Protein AF-A0A0Q3EPE5-F1 (afdb_monomer_lite)

Organism: Brachypodium distachyon (NCBI:txid15368)

Secondary structure (DSSP, 8-state):
--------------PPPHHHHHHHHHHHHHHHHHHHHHHHHHS-HHHHHHHHHHHHHHHHHHHHHHHHHHHHHHHHHHHHHHHH---------------TTSSS-------HHHHTTS-TTPPP-EEEEEEEE--HHHHHT-EEEEEEEEE-TTS-EEEEEEEEEEPPP--HHHHHHHHHHTHHHHHTTS---EEEEEEEEE----PPP-

Structure (mmCIF, N/CA/C/O backbone):
data_AF-A0A0Q3EPE5-F1
#
_entry.id   AF-A0A0Q3EPE5-F1
#
loop_
_atom_site.group_PDB
_atom_site.id
_atom_site.type_symbol
_atom_site.label_atom_id
_atom_site.label_alt_id
_atom_site.label_comp_id
_atom_site.label_asym_id
_atom_site.label_entity_id
_atom_site.label_seq_id
_atom_site.pdbx_PDB_ins_code
_atom_site.Cartn_x
_atom_site.Cartn_y
_atom_site.Cartn_z
_atom_site.occupancy
_atom_site.B_iso_or_equiv
_atom_site.auth_seq_id
_atom_site.auth_comp_id
_atom_site.auth_asym_id
_atom_site.auth_atom_id
_atom_site.pdbx_PDB_model_num
ATOM 1 N N . MET A 1 1 ? 51.230 -2.489 -102.302 1.00 34.84 1 MET A N 1
ATOM 2 C CA . MET A 1 1 ? 51.072 -1.427 -101.289 1.00 34.84 1 MET A CA 1
ATOM 3 C C . MET A 1 1 ? 49.594 -1.398 -100.907 1.00 34.84 1 MET A C 1
ATOM 5 O O . MET A 1 1 ? 48.774 -1.144 -101.773 1.00 34.84 1 MET A O 1
ATOM 9 N N . CYS A 1 2 ? 49.321 -1.867 -99.683 1.00 31.91 2 CYS A N 1
ATOM 10 C CA . CYS A 1 2 ? 48.116 -1.867 -98.825 1.00 31.91 2 CYS A CA 1
ATOM 11 C C . CYS A 1 2 ? 46.783 -1.297 -99.380 1.00 31.91 2 CYS A C 1
ATOM 13 O O . CYS A 1 2 ? 46.750 -0.141 -99.777 1.00 31.91 2 CYS A O 1
ATOM 15 N N . LEU A 1 3 ? 45.718 -2.113 -99.529 1.00 31.50 3 LEU A N 1
ATOM 16 C CA . LEU A 1 3 ? 44.660 -2.542 -98.553 1.00 31.50 3 LEU A CA 1
ATOM 17 C C . LEU A 1 3 ? 43.364 -1.694 -98.707 1.00 31.50 3 LEU A C 1
ATOM 19 O O . LEU A 1 3 ? 43.362 -0.519 -98.365 1.00 31.50 3 LEU A O 1
ATOM 23 N N . THR A 1 4 ? 42.352 -2.172 -99.456 1.00 34.12 4 THR A N 1
ATOM 24 C CA . THR A 1 4 ? 41.074 -2.811 -99.000 1.00 34.12 4 THR A CA 1
ATOM 25 C C . THR A 1 4 ? 40.204 -1.908 -98.107 1.00 34.12 4 THR A C 1
ATOM 27 O O . THR A 1 4 ? 40.579 -1.618 -96.979 1.00 34.12 4 THR A O 1
ATOM 30 N N . SER A 1 5 ? 39.095 -1.343 -98.606 1.00 43.28 5 SER A N 1
ATOM 31 C CA . SER A 1 5 ? 37.732 -1.927 -98.569 1.00 43.28 5 SER A CA 1
ATOM 32 C C . SER A 1 5 ? 37.398 -2.600 -97.238 1.00 43.28 5 SER A C 1
ATOM 34 O O . SER A 1 5 ? 38.011 -3.620 -96.952 1.00 43.28 5 SER A O 1
ATOM 36 N N . PHE A 1 6 ? 36.434 -2.075 -96.468 1.00 32.88 6 PHE A N 1
ATOM 37 C CA . PHE A 1 6 ? 35.581 -2.900 -95.607 1.00 32.88 6 PHE A CA 1
ATOM 38 C C . PHE A 1 6 ? 34.281 -2.194 -95.206 1.00 32.88 6 PHE A C 1
ATOM 40 O O . PHE A 1 6 ? 34.237 -0.998 -94.918 1.00 32.88 6 PHE A O 1
ATOM 47 N N . ASP A 1 7 ? 33.242 -3.018 -95.230 1.00 31.36 7 ASP A N 1
ATOM 48 C CA . ASP A 1 7 ? 31.821 -2.744 -95.168 1.00 31.36 7 ASP A CA 1
ATOM 49 C C . ASP A 1 7 ? 31.296 -2.119 -93.875 1.00 31.36 7 ASP A C 1
ATOM 51 O O . ASP A 1 7 ? 31.784 -2.318 -92.761 1.00 31.36 7 ASP A O 1
ATOM 55 N N . THR A 1 8 ? 30.181 -1.421 -94.060 1.00 39.72 8 THR A N 1
ATOM 56 C CA . THR A 1 8 ? 29.269 -0.943 -93.028 1.00 39.72 8 THR A CA 1
ATOM 57 C C . THR A 1 8 ? 28.586 -2.133 -92.341 1.00 39.72 8 THR A C 1
ATOM 59 O O . THR A 1 8 ? 27.688 -2.759 -92.901 1.00 39.72 8 THR A O 1
ATOM 62 N N . ILE A 1 9 ? 28.990 -2.451 -91.109 1.00 39.28 9 ILE A N 1
ATOM 63 C CA . ILE A 1 9 ? 28.349 -3.500 -90.304 1.00 39.28 9 ILE A CA 1
ATOM 64 C C . ILE A 1 9 ? 27.160 -2.902 -89.544 1.00 39.28 9 ILE A C 1
ATOM 66 O O . ILE A 1 9 ? 27.311 -2.155 -88.580 1.00 39.28 9 ILE A O 1
ATOM 70 N N . SER A 1 10 ? 25.965 -3.274 -90.000 1.00 38.38 10 SER A N 1
ATOM 71 C CA . SER A 1 10 ? 24.686 -3.149 -89.300 1.00 38.38 10 SER A CA 1
ATOM 72 C C . SER A 1 10 ? 24.635 -4.116 -88.111 1.00 38.38 10 SER A C 1
ATOM 74 O O . SER A 1 10 ? 24.720 -5.330 -88.300 1.00 38.38 10 SER A O 1
ATOM 76 N N . TYR A 1 11 ? 24.469 -3.604 -86.886 1.00 35.50 11 TYR A N 1
ATOM 77 C CA . TYR A 1 11 ? 24.133 -4.424 -85.716 1.00 35.50 11 TYR A CA 1
ATOM 78 C C . TYR A 1 11 ? 22.647 -4.296 -85.367 1.00 35.50 11 TYR A C 1
ATOM 80 O O . TYR A 1 11 ? 22.130 -3.255 -84.963 1.00 35.50 11 TYR A O 1
ATOM 88 N N . ARG A 1 12 ? 21.983 -5.436 -85.549 1.00 35.28 12 ARG A N 1
ATOM 89 C CA . ARG A 1 12 ? 20.602 -5.790 -85.226 1.00 35.28 12 ARG A CA 1
ATOM 90 C C . ARG A 1 12 ? 20.350 -5.715 -83.710 1.00 35.28 12 ARG A C 1
ATOM 92 O O . ARG A 1 12 ? 21.041 -6.369 -82.935 1.00 35.28 12 ARG A O 1
ATOM 99 N N . TRP A 1 13 ? 19.328 -4.961 -83.298 1.00 40.22 13 TRP A N 1
ATOM 100 C CA . TRP A 1 13 ? 18.869 -4.867 -81.906 1.00 40.22 13 TRP A CA 1
ATOM 101 C C . TRP A 1 13 ? 18.193 -6.171 -81.446 1.00 40.22 13 TRP A C 1
ATOM 103 O O . TRP A 1 13 ? 17.231 -6.626 -82.062 1.00 40.22 13 TRP A O 1
ATOM 113 N N . GLY A 1 14 ? 18.680 -6.745 -80.343 1.00 48.09 14 GLY A N 1
ATOM 114 C CA . GLY A 1 14 ? 18.009 -7.772 -79.534 1.00 48.09 14 GLY A CA 1
ATOM 115 C C . GLY A 1 14 ? 17.787 -7.255 -78.102 1.00 48.09 14 GLY A C 1
ATOM 116 O O . GLY A 1 14 ? 18.470 -6.313 -77.692 1.00 48.09 14 GLY A O 1
ATOM 117 N N . PRO A 1 15 ? 16.822 -7.800 -77.338 1.00 55.25 15 PRO A N 1
ATOM 118 C CA . PRO A 1 15 ? 16.341 -7.178 -76.107 1.00 55.25 15 PRO A CA 1
ATOM 119 C C . PRO A 1 15 ? 17.414 -7.202 -74.998 1.00 55.25 15 PRO A C 1
ATOM 121 O O . PRO A 1 15 ? 18.029 -8.244 -74.763 1.00 55.25 15 PRO A O 1
ATOM 124 N N . PRO A 1 16 ? 17.653 -6.080 -74.294 1.00 54.12 16 PRO A N 1
ATOM 125 C CA . PRO A 1 16 ? 18.748 -5.985 -73.336 1.00 54.12 16 PRO A CA 1
ATOM 126 C C . PRO A 1 16 ? 18.428 -6.667 -71.995 1.00 54.12 16 PRO A C 1
ATOM 128 O O . PRO A 1 16 ? 17.415 -6.378 -71.355 1.00 54.12 16 PRO A O 1
ATOM 131 N N . GLY A 1 17 ? 19.339 -7.535 -71.544 1.00 51.75 17 GLY A N 1
ATOM 132 C CA . GLY A 1 17 ? 19.328 -8.147 -70.212 1.00 51.75 17 GLY A CA 1
ATOM 133 C C . GLY A 1 17 ? 19.596 -7.154 -69.060 1.00 51.75 17 GLY A C 1
ATOM 134 O O . GLY A 1 17 ? 19.981 -6.004 -69.291 1.00 51.75 17 GLY A O 1
ATOM 135 N N . PRO A 1 18 ? 19.425 -7.581 -67.792 1.00 54.56 18 PRO A N 1
ATOM 136 C CA . PRO A 1 18 ? 19.413 -6.707 -66.609 1.00 54.56 18 PRO A CA 1
ATOM 137 C C . PRO A 1 18 ? 20.727 -5.948 -66.347 1.00 54.56 18 PRO A C 1
ATOM 139 O O . PRO A 1 18 ? 20.701 -4.885 -65.727 1.00 54.56 18 PRO A O 1
ATOM 142 N N . HIS A 1 19 ? 21.859 -6.416 -66.881 1.00 48.75 19 HIS A N 1
ATOM 143 C CA . HIS A 1 19 ? 23.149 -5.720 -66.788 1.00 48.75 19 HIS A CA 1
ATOM 144 C C . HIS A 1 19 ? 23.218 -4.432 -6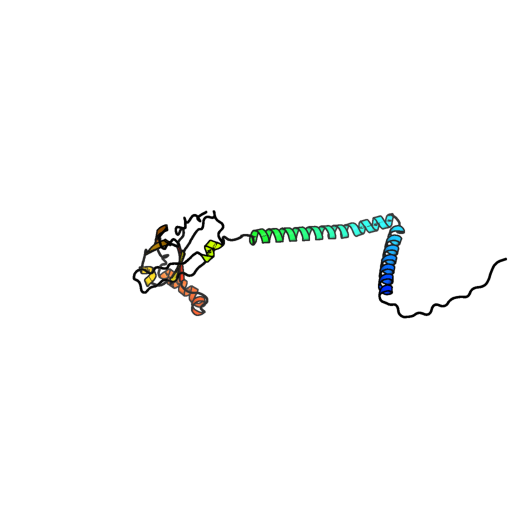7.631 1.00 48.75 19 HIS A C 1
ATOM 146 O O . HIS A 1 19 ? 23.971 -3.520 -67.299 1.00 48.75 19 HIS A O 1
ATOM 152 N N . VAL A 1 20 ? 22.391 -4.306 -68.675 1.00 53.09 20 VAL A N 1
ATOM 153 C CA . VAL A 1 20 ? 22.358 -3.121 -69.554 1.00 53.09 20 VAL A CA 1
ATOM 154 C C . VAL A 1 20 ? 21.507 -1.993 -68.950 1.00 53.09 20 VAL A C 1
ATOM 156 O O . VAL A 1 20 ? 21.721 -0.817 -69.231 1.00 53.09 20 VAL A O 1
ATOM 159 N N . ARG A 1 21 ? 20.560 -2.319 -68.056 1.00 52.50 21 ARG A N 1
ATOM 160 C CA . ARG A 1 21 ? 19.761 -1.301 -67.348 1.00 52.50 21 ARG A CA 1
ATOM 161 C C . ARG A 1 21 ? 20.583 -0.538 -66.308 1.00 52.50 21 ARG A C 1
ATOM 163 O O . ARG A 1 21 ? 20.375 0.660 -66.137 1.00 52.50 21 ARG A O 1
ATOM 170 N N . PHE A 1 22 ? 21.538 -1.205 -65.657 1.00 52.06 22 PHE A N 1
ATOM 171 C CA . PHE A 1 22 ? 22.443 -0.560 -64.704 1.00 52.06 22 PHE A CA 1
ATOM 172 C C . PHE A 1 22 ? 23.429 0.386 -65.396 1.00 52.06 22 PHE A C 1
ATOM 174 O O . PHE A 1 22 ? 23.642 1.492 -64.904 1.00 52.06 22 PHE A O 1
ATOM 181 N N . SER A 1 23 ? 23.970 0.006 -66.561 1.00 59.47 23 SER A N 1
ATOM 182 C CA . SER A 1 23 ? 24.847 0.896 -67.333 1.00 59.47 23 SER A CA 1
ATOM 183 C C . SER A 1 23 ? 24.092 2.111 -67.877 1.00 59.47 23 SER A C 1
ATOM 185 O O . SER A 1 23 ? 24.622 3.217 -67.830 1.00 59.47 23 SER A O 1
ATOM 187 N N . GLY A 1 24 ? 22.830 1.943 -68.292 1.00 63.25 24 GLY A N 1
ATOM 188 C CA . GLY A 1 24 ? 21.963 3.047 -68.711 1.00 63.25 24 GLY A CA 1
ATOM 189 C C . GLY A 1 24 ? 21.653 4.040 -67.586 1.00 63.25 24 GLY A C 1
ATOM 190 O O . GLY A 1 24 ? 21.734 5.247 -67.800 1.00 63.25 24 GLY A O 1
ATOM 191 N N . LEU A 1 25 ? 21.357 3.558 -66.371 1.00 64.12 25 LEU A N 1
ATOM 192 C CA . LEU A 1 25 ? 21.106 4.425 -65.212 1.00 64.12 25 LEU A CA 1
ATOM 193 C C . LEU A 1 25 ? 22.371 5.187 -64.793 1.00 64.12 25 LEU A C 1
ATOM 195 O O . LEU A 1 25 ? 22.307 6.382 -64.507 1.00 64.12 25 LEU A O 1
ATOM 199 N N . LEU A 1 26 ? 23.525 4.512 -64.793 1.00 64.94 26 LEU A N 1
ATOM 200 C CA . LEU A 1 26 ? 24.805 5.126 -64.445 1.00 64.94 26 LEU A CA 1
ATOM 201 C C . LEU A 1 26 ? 25.234 6.154 -65.498 1.00 64.94 26 LEU A C 1
ATOM 203 O O . LEU A 1 26 ? 25.687 7.238 -65.144 1.00 64.94 26 LEU A O 1
ATOM 207 N N . ALA A 1 27 ? 25.023 5.853 -66.783 1.00 68.69 27 ALA A N 1
ATOM 208 C CA . ALA A 1 27 ? 25.268 6.782 -67.881 1.00 68.69 27 ALA A CA 1
ATOM 209 C C . ALA A 1 27 ? 24.331 7.997 -67.819 1.00 68.69 27 ALA A C 1
ATOM 211 O O . ALA A 1 27 ? 24.785 9.117 -68.036 1.00 68.69 27 ALA A O 1
ATOM 212 N N . TYR A 1 28 ? 23.059 7.805 -67.455 1.00 71.69 28 TYR A N 1
ATOM 213 C CA . TYR A 1 28 ? 22.097 8.897 -67.294 1.00 71.69 28 TYR A CA 1
ATOM 214 C C . TYR A 1 28 ? 22.419 9.783 -66.085 1.00 71.69 28 TYR A C 1
ATOM 216 O O . TYR A 1 28 ? 22.367 11.006 -66.180 1.00 71.69 28 TYR A O 1
ATOM 224 N N . LEU A 1 29 ? 22.803 9.192 -64.949 1.00 71.75 29 LEU A N 1
ATOM 225 C CA . LEU A 1 29 ? 23.266 9.939 -63.776 1.00 71.75 29 LEU A CA 1
ATOM 226 C C . LEU A 1 29 ? 24.565 10.692 -64.073 1.00 71.75 29 LEU A C 1
ATOM 228 O O . LEU A 1 29 ? 24.692 11.854 -63.695 1.00 71.75 29 LEU A O 1
ATOM 232 N N . CYS A 1 30 ? 25.492 10.058 -64.795 1.00 72.19 30 CYS A N 1
ATOM 233 C CA . CYS A 1 30 ? 26.747 10.666 -65.217 1.00 72.19 30 CYS A CA 1
ATOM 234 C C . CYS A 1 30 ? 26.505 11.828 -66.187 1.00 72.19 30 CYS A C 1
ATOM 236 O O . CYS A 1 30 ? 27.043 12.905 -65.966 1.00 72.19 30 CYS A O 1
ATOM 238 N N . SER A 1 31 ? 25.634 11.676 -67.193 1.00 74.12 31 SER A N 1
ATOM 239 C CA . SER A 1 31 ? 25.308 12.760 -68.128 1.00 74.12 31 SER A CA 1
ATOM 240 C C . SER A 1 31 ? 24.576 13.908 -67.433 1.00 74.12 31 SER A C 1
ATOM 242 O O . SER A 1 31 ? 24.845 15.073 -67.726 1.00 74.12 31 SER A O 1
ATOM 244 N N . ARG A 1 32 ? 23.700 13.610 -66.462 1.00 74.81 32 ARG A N 1
ATOM 245 C CA . ARG A 1 32 ? 23.040 14.641 -65.654 1.00 74.81 32 ARG A CA 1
ATOM 246 C C . ARG A 1 32 ? 24.036 15.382 -64.772 1.00 74.81 32 ARG A C 1
ATOM 248 O O . ARG A 1 32 ? 24.000 16.609 -64.743 1.00 74.81 32 ARG A O 1
ATOM 255 N N . ALA A 1 33 ? 24.941 14.664 -64.115 1.00 72.31 33 ALA A N 1
ATOM 256 C CA . ALA A 1 33 ? 26.004 15.250 -63.309 1.00 72.31 33 ALA A CA 1
ATOM 257 C C . ALA A 1 33 ? 26.937 16.115 -64.167 1.00 72.31 33 ALA A C 1
ATOM 259 O O . ALA A 1 33 ? 27.171 17.266 -63.816 1.00 72.31 33 ALA A O 1
ATOM 260 N N . LEU A 1 34 ? 27.374 15.619 -65.329 1.00 74.94 34 LEU A N 1
ATOM 261 C CA . LEU A 1 34 ? 28.195 16.365 -66.286 1.00 74.94 34 LEU A CA 1
ATOM 262 C C . LEU A 1 34 ? 27.479 17.609 -66.810 1.00 74.94 34 LEU A C 1
ATOM 264 O O . LEU A 1 34 ? 28.091 18.665 -66.863 1.00 74.94 34 LEU A O 1
ATOM 268 N N . SER A 1 35 ? 26.186 17.528 -67.135 1.00 71.19 35 SER A N 1
ATOM 269 C CA . SER A 1 35 ? 25.411 18.696 -67.580 1.00 71.19 35 SER A CA 1
ATOM 270 C C . SER A 1 35 ? 25.218 19.739 -66.475 1.00 71.19 35 SER A C 1
ATOM 272 O O . SER A 1 35 ? 25.294 20.935 -66.743 1.00 71.19 35 SER A O 1
ATOM 274 N N . ALA A 1 36 ? 25.025 19.306 -65.226 1.00 68.06 36 ALA A N 1
ATOM 275 C CA . ALA A 1 36 ? 24.903 20.200 -64.081 1.00 68.06 36 ALA A CA 1
ATOM 276 C C . ALA A 1 36 ? 26.246 20.872 -63.768 1.00 68.06 36 ALA A C 1
ATOM 278 O O . ALA A 1 36 ? 26.284 22.065 -63.481 1.00 68.06 36 ALA A O 1
ATOM 279 N N . PHE A 1 37 ? 27.345 20.123 -63.884 1.00 68.38 37 PHE A N 1
ATOM 280 C CA . PHE A 1 37 ? 28.702 20.617 -63.677 1.00 68.38 37 PHE A CA 1
ATOM 281 C C . PHE A 1 37 ? 29.140 21.564 -64.798 1.00 68.38 37 PHE A C 1
ATOM 283 O O . PHE A 1 37 ? 29.675 22.630 -64.521 1.00 68.38 37 PHE A O 1
ATOM 290 N N . LEU A 1 38 ? 28.852 21.226 -66.058 1.00 69.38 38 LEU A N 1
ATOM 291 C CA . LEU A 1 38 ? 29.135 22.069 -67.220 1.00 69.38 38 LEU A CA 1
ATOM 292 C C . LEU A 1 38 ? 28.265 23.334 -67.214 1.00 69.38 38 LEU A C 1
ATOM 294 O O . LEU A 1 38 ? 28.760 24.412 -67.521 1.00 69.38 38 LEU A O 1
ATOM 298 N N . GLY A 1 39 ? 27.001 23.230 -66.788 1.00 63.94 39 GLY A N 1
ATOM 299 C CA . GLY A 1 39 ? 26.138 24.384 -66.539 1.00 63.94 39 GLY A CA 1
ATOM 300 C C . GLY A 1 39 ? 26.696 25.290 -65.440 1.00 63.94 39 GLY A C 1
ATOM 301 O O . GLY A 1 39 ? 26.761 26.499 -65.624 1.00 63.94 39 GLY A O 1
ATOM 302 N N . LEU A 1 40 ? 27.183 24.719 -64.334 1.00 61.44 40 LEU A N 1
ATOM 303 C CA . LEU A 1 40 ? 27.831 25.465 -63.251 1.00 61.44 40 LEU A CA 1
ATOM 304 C C . LEU A 1 40 ? 29.141 26.141 -63.704 1.00 61.44 40 LEU A C 1
ATOM 306 O O . LEU A 1 40 ? 29.441 27.241 -63.249 1.00 61.44 40 LEU A O 1
ATOM 310 N N . LEU A 1 41 ? 29.897 25.499 -64.602 1.00 62.78 41 LEU A N 1
ATOM 311 C CA . LEU A 1 41 ? 31.185 25.978 -65.117 1.00 62.78 41 LEU A CA 1
ATOM 312 C C . LEU A 1 41 ? 31.035 27.062 -66.202 1.00 62.78 41 LEU A C 1
ATOM 314 O O . LEU A 1 41 ? 31.881 27.945 -66.304 1.00 62.78 41 LEU A O 1
ATOM 318 N N . LEU A 1 42 ? 29.963 27.004 -67.001 1.00 62.88 42 LEU A N 1
ATOM 319 C CA . LEU A 1 42 ? 29.646 27.979 -68.056 1.00 62.88 42 LEU A CA 1
ATOM 320 C C . LEU A 1 42 ? 28.834 29.180 -67.547 1.00 62.88 42 LEU A C 1
ATOM 322 O O . LEU A 1 42 ? 28.608 30.131 -68.299 1.00 62.88 42 LEU A O 1
ATOM 326 N N . LEU A 1 43 ?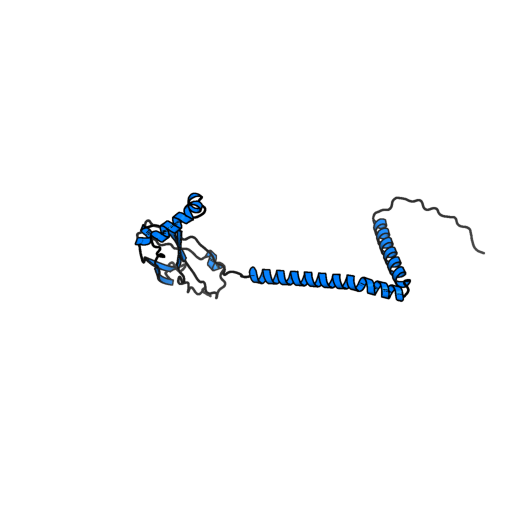 28.382 29.161 -66.288 1.00 58.06 43 LEU A N 1
ATOM 327 C CA . LEU A 1 43 ? 27.711 30.307 -65.687 1.00 58.06 43 LEU A CA 1
ATOM 328 C C . LEU A 1 43 ? 28.737 31.440 -65.487 1.00 58.06 43 LEU A C 1
ATOM 330 O O . LEU A 1 43 ? 29.726 31.240 -64.778 1.00 58.06 43 LEU A O 1
ATOM 334 N N . PRO A 1 44 ? 28.522 32.650 -66.042 1.00 62.97 44 PRO A N 1
ATOM 335 C CA . PRO A 1 44 ? 29.412 33.778 -65.784 1.00 62.97 44 PRO A CA 1
ATOM 336 C C . PRO A 1 44 ? 29.510 34.000 -64.271 1.00 62.97 44 PRO A C 1
ATOM 338 O O . PRO A 1 44 ? 28.497 33.917 -63.572 1.00 62.97 44 PRO A O 1
ATOM 341 N N . THR A 1 45 ? 30.705 34.283 -63.750 1.00 57.25 45 THR A N 1
ATOM 342 C CA . THR A 1 45 ? 30.982 34.393 -62.302 1.00 57.25 45 THR A CA 1
ATOM 343 C C . THR A 1 45 ? 30.010 35.334 -61.574 1.00 57.25 45 THR A C 1
ATOM 345 O O . THR A 1 45 ? 29.612 35.061 -60.444 1.00 57.25 45 THR A O 1
ATOM 348 N N . ALA A 1 46 ? 29.514 36.373 -62.254 1.00 55.91 46 ALA A N 1
ATOM 349 C CA . ALA A 1 46 ? 28.464 37.269 -61.761 1.00 55.91 46 ALA A CA 1
ATOM 350 C C . ALA A 1 46 ? 27.098 36.578 -61.526 1.00 55.91 46 ALA A C 1
ATOM 352 O O . ALA A 1 46 ? 26.389 36.898 -60.571 1.00 55.91 46 ALA A O 1
ATOM 353 N N . SER A 1 47 ? 26.727 35.606 -62.363 1.00 59.81 47 SER A N 1
ATOM 354 C CA . SER A 1 47 ? 25.493 34.815 -62.239 1.00 59.81 47 SER A CA 1
ATOM 355 C C . SER A 1 47 ? 25.601 33.701 -61.197 1.00 59.81 47 SER A C 1
ATOM 357 O O . SER A 1 47 ? 24.615 33.424 -60.519 1.00 59.81 47 SER A O 1
ATOM 359 N N . LEU A 1 48 ? 26.794 33.125 -61.009 1.00 57.44 48 LEU A N 1
ATOM 360 C CA . LEU A 1 48 ? 27.066 32.140 -59.963 1.00 57.44 48 LEU A CA 1
ATOM 361 C C . LEU A 1 48 ? 27.037 32.807 -58.588 1.00 57.44 48 LEU A C 1
ATOM 363 O O . LEU A 1 48 ? 26.354 32.315 -57.697 1.00 57.44 48 LEU A O 1
ATOM 367 N N . VAL A 1 49 ? 27.664 33.981 -58.440 1.00 60.75 49 VAL A N 1
ATOM 368 C CA . VAL A 1 49 ? 27.560 34.807 -57.226 1.00 60.75 49 VAL A CA 1
ATOM 369 C C . VAL A 1 49 ? 26.113 35.249 -56.991 1.00 60.75 49 VAL A C 1
ATOM 371 O O . VAL A 1 49 ? 25.632 35.170 -55.865 1.00 60.75 49 VAL A O 1
ATOM 374 N N . GLY A 1 50 ? 25.373 35.646 -58.032 1.00 60.59 50 GLY A N 1
ATOM 375 C CA . GLY A 1 50 ? 23.953 36.003 -57.926 1.00 60.59 50 GLY A CA 1
ATOM 376 C C . GLY A 1 50 ? 23.044 34.831 -57.529 1.00 60.59 50 GLY A C 1
ATOM 377 O O . GLY A 1 50 ? 22.155 34.999 -56.695 1.00 60.59 50 GLY A O 1
ATOM 378 N N . ALA A 1 51 ? 23.277 33.637 -58.077 1.00 61.31 51 ALA A N 1
ATOM 379 C CA . ALA A 1 51 ? 22.558 32.414 -57.732 1.00 61.31 51 ALA A CA 1
ATOM 380 C C . ALA A 1 51 ? 22.915 31.925 -56.320 1.00 61.31 51 ALA A C 1
ATOM 382 O O . ALA A 1 51 ? 22.006 31.613 -55.553 1.00 61.31 51 ALA A O 1
ATOM 383 N N . LEU A 1 52 ? 24.196 31.961 -55.927 1.00 60.09 52 LEU A N 1
ATOM 384 C CA . LEU A 1 52 ? 24.631 31.681 -54.554 1.00 60.09 52 LEU A CA 1
ATOM 385 C C . LEU A 1 52 ? 24.000 32.664 -53.569 1.00 60.09 52 LEU A C 1
ATOM 387 O O . LEU A 1 52 ? 23.510 32.249 -52.530 1.00 60.09 52 LEU A O 1
ATOM 391 N N . ARG A 1 53 ? 23.950 33.960 -53.896 1.00 60.59 53 ARG A N 1
ATOM 392 C CA . ARG A 1 53 ? 23.365 34.994 -53.028 1.00 60.59 53 ARG A CA 1
ATOM 393 C C . ARG A 1 53 ? 21.844 34.854 -52.895 1.00 60.59 53 ARG A C 1
ATOM 395 O O . ARG A 1 53 ? 21.300 35.177 -51.843 1.00 60.59 53 ARG A O 1
ATOM 402 N N . ARG A 1 54 ? 21.160 34.336 -53.925 1.00 63.34 54 ARG A N 1
ATOM 403 C CA . ARG A 1 54 ? 19.717 34.016 -53.901 1.00 63.34 54 ARG A CA 1
ATOM 404 C C . ARG A 1 54 ? 19.404 32.690 -53.199 1.00 63.34 54 ARG A C 1
ATOM 406 O O . ARG A 1 54 ? 18.364 32.589 -52.557 1.00 63.34 54 ARG A O 1
ATOM 413 N N . ALA A 1 55 ? 20.293 31.700 -53.284 1.00 65.12 55 ALA A N 1
ATOM 414 C CA . ALA A 1 55 ? 20.139 30.393 -52.641 1.00 65.12 55 ALA A CA 1
ATOM 415 C C . ALA A 1 55 ? 20.663 30.358 -51.194 1.00 65.12 55 ALA A C 1
ATOM 417 O O . ALA A 1 55 ? 20.163 29.583 -50.382 1.00 65.12 55 ALA A O 1
ATOM 418 N N . ALA A 1 56 ? 21.608 31.231 -50.835 1.00 70.81 56 ALA A N 1
ATOM 419 C CA . ALA A 1 56 ? 22.152 31.391 -49.487 1.00 70.81 56 ALA A CA 1
ATOM 420 C C . ALA A 1 56 ? 21.077 31.527 -48.395 1.00 70.81 56 ALA A C 1
ATOM 422 O O . ALA A 1 56 ? 21.170 30.801 -47.406 1.00 70.81 56 ALA A O 1
ATOM 423 N N . PRO A 1 57 ? 20.023 32.361 -48.537 1.00 74.31 57 PRO A N 1
ATOM 424 C CA . PRO A 1 57 ? 18.977 32.423 -47.521 1.00 74.31 57 PRO A CA 1
ATOM 425 C C . PRO A 1 57 ? 18.141 31.137 -47.454 1.00 74.31 57 PRO A C 1
ATOM 427 O O . PRO A 1 57 ? 17.633 30.807 -46.388 1.00 74.31 57 PRO A O 1
ATOM 430 N N . ALA A 1 58 ? 17.990 30.390 -48.552 1.00 76.38 58 ALA A N 1
ATOM 431 C CA . ALA A 1 58 ? 17.275 29.112 -48.546 1.00 76.38 58 ALA A CA 1
ATOM 432 C C . ALA A 1 58 ? 18.093 28.012 -47.846 1.00 76.38 58 ALA A C 1
ATOM 434 O O . ALA A 1 58 ? 17.557 27.296 -47.003 1.00 76.38 58 ALA A O 1
ATOM 435 N N . LEU A 1 59 ? 19.399 27.941 -48.119 1.00 81.00 59 LEU A N 1
ATOM 436 C CA . LEU A 1 59 ? 20.325 27.031 -47.441 1.00 81.00 59 LEU A CA 1
ATOM 437 C C . LEU A 1 59 ? 20.466 27.371 -45.950 1.00 81.00 59 LEU A C 1
ATOM 439 O O . LEU A 1 59 ? 20.415 26.473 -45.114 1.00 81.00 59 LEU A O 1
ATOM 443 N N . ALA A 1 60 ? 20.557 28.658 -45.602 1.00 83.12 60 ALA A N 1
ATOM 444 C CA . ALA A 1 60 ? 20.618 29.109 -44.213 1.00 83.12 60 ALA A CA 1
ATOM 445 C C . ALA A 1 60 ? 19.332 28.779 -43.437 1.00 83.12 60 ALA A C 1
ATOM 447 O O . ALA A 1 60 ? 19.406 28.306 -42.305 1.00 83.12 60 ALA A O 1
ATOM 448 N N . ARG A 1 61 ? 18.149 28.958 -44.047 1.00 86.19 61 ARG A N 1
ATOM 449 C CA . ARG A 1 61 ? 16.869 28.542 -43.443 1.00 86.19 61 ARG A CA 1
ATOM 450 C C . ARG A 1 61 ? 16.785 27.029 -43.260 1.00 86.19 61 ARG A C 1
ATOM 452 O O . ARG A 1 61 ? 16.304 26.584 -42.224 1.00 86.19 61 ARG A O 1
ATOM 459 N N . GLY A 1 62 ? 17.276 26.250 -44.226 1.00 88.06 62 GLY A N 1
ATOM 460 C CA . GLY A 1 62 ? 17.356 24.792 -44.113 1.00 88.06 62 GLY A CA 1
ATOM 461 C C . GLY A 1 62 ? 18.266 24.344 -42.967 1.00 88.06 62 GLY A C 1
ATOM 462 O O . GLY A 1 62 ? 17.864 23.519 -42.149 1.00 88.06 62 GLY A O 1
ATOM 463 N N . ALA A 1 63 ? 19.453 24.945 -42.849 1.00 87.31 63 ALA A N 1
ATOM 464 C CA . ALA A 1 63 ? 20.384 24.679 -41.754 1.00 87.31 63 ALA A CA 1
ATOM 465 C C . ALA A 1 63 ? 19.797 25.071 -40.386 1.00 87.31 63 ALA A C 1
ATOM 467 O O . ALA A 1 63 ? 19.909 24.307 -39.428 1.00 87.31 63 ALA A O 1
ATOM 468 N N . LEU A 1 64 ? 19.111 26.218 -40.303 1.00 88.31 64 LEU A N 1
ATOM 469 C CA . LEU A 1 64 ? 18.435 26.663 -39.084 1.00 88.31 64 LEU A CA 1
ATOM 470 C C . LEU A 1 64 ? 17.288 25.721 -38.690 1.00 88.31 64 LEU A C 1
ATOM 472 O O . LEU A 1 64 ? 17.157 25.381 -37.519 1.00 88.31 64 LEU A O 1
ATOM 476 N N . ALA A 1 65 ? 16.484 25.265 -39.654 1.00 91.81 65 ALA A N 1
ATOM 477 C CA . ALA A 1 65 ? 15.405 24.312 -39.403 1.00 91.81 65 ALA A CA 1
ATOM 478 C C . ALA A 1 65 ? 15.948 22.962 -38.912 1.00 91.81 65 ALA A C 1
ATOM 480 O O . ALA A 1 65 ? 15.419 22.400 -37.957 1.00 91.81 65 ALA A O 1
ATOM 481 N N . PHE A 1 66 ? 17.038 22.469 -39.505 1.00 90.50 66 PHE A N 1
ATOM 482 C CA . PHE A 1 66 ? 17.687 21.238 -39.055 1.00 90.50 66 PHE A CA 1
ATOM 483 C C . PHE A 1 66 ? 18.272 21.378 -37.641 1.00 90.50 66 PHE A C 1
ATOM 485 O O . PHE A 1 66 ? 18.084 20.490 -36.812 1.00 90.50 66 PHE A O 1
ATOM 492 N N . ALA A 1 67 ? 18.911 22.512 -37.335 1.00 92.50 67 ALA A N 1
ATOM 493 C CA . ALA A 1 67 ? 19.414 22.815 -35.995 1.00 92.50 67 ALA A CA 1
ATOM 494 C C . ALA A 1 67 ? 18.285 22.950 -34.957 1.00 92.50 67 ALA A C 1
ATOM 496 O O . ALA A 1 67 ? 18.423 22.496 -33.824 1.00 92.50 67 ALA A O 1
ATOM 497 N N . ALA A 1 68 ? 17.146 23.532 -35.340 1.00 93.75 68 ALA A N 1
ATOM 498 C CA . ALA A 1 68 ? 15.978 23.633 -34.471 1.00 93.75 68 ALA A CA 1
ATOM 499 C C . ALA A 1 68 ? 15.353 22.256 -34.196 1.00 93.75 68 ALA A C 1
ATOM 501 O O . ALA A 1 68 ? 14.999 21.962 -33.056 1.00 93.75 68 ALA A O 1
ATOM 502 N N . LEU A 1 69 ? 15.257 21.392 -35.211 1.00 94.38 69 LEU A N 1
ATOM 503 C CA . LEU A 1 69 ? 14.740 20.029 -35.060 1.00 94.38 69 LEU A CA 1
ATOM 504 C C . LEU A 1 69 ? 15.669 19.151 -34.216 1.00 94.38 69 LEU A C 1
ATOM 506 O O . LEU A 1 69 ? 15.189 18.411 -33.358 1.00 94.38 69 LEU A O 1
ATOM 510 N N . SER A 1 70 ? 16.988 19.249 -34.408 1.00 90.94 70 SER A N 1
ATOM 511 C CA . SER A 1 70 ? 17.949 18.508 -33.587 1.00 90.94 70 SER A CA 1
ATOM 512 C C . SER A 1 70 ? 17.925 18.986 -32.134 1.00 90.94 70 SER A C 1
ATOM 514 O O . SER A 1 70 ? 17.863 18.160 -31.224 1.00 90.94 70 SER A O 1
ATOM 516 N N . ALA A 1 71 ? 17.855 20.301 -31.902 1.00 93.88 71 ALA A N 1
ATOM 517 C CA . ALA A 1 71 ? 17.682 20.864 -30.567 1.00 93.88 71 ALA A CA 1
ATOM 518 C C . ALA A 1 71 ? 16.364 20.408 -29.921 1.00 93.88 71 ALA A C 1
ATOM 520 O O . ALA A 1 71 ? 16.368 19.971 -28.773 1.00 93.88 71 ALA A O 1
ATOM 521 N N . ALA A 1 72 ? 15.248 20.431 -30.656 1.00 94.75 72 ALA A N 1
ATOM 522 C CA . ALA A 1 72 ? 13.956 19.954 -30.164 1.00 94.75 72 ALA A CA 1
ATOM 523 C C . ALA A 1 72 ? 13.988 18.457 -29.814 1.00 94.75 72 ALA A C 1
ATOM 525 O O . ALA A 1 72 ? 13.470 18.065 -28.771 1.00 94.75 72 ALA A O 1
ATOM 526 N N . SER A 1 73 ? 14.644 17.629 -30.633 1.00 94.00 73 SER A N 1
ATOM 527 C CA . SER A 1 73 ? 14.813 16.197 -30.364 1.00 94.00 73 SER A CA 1
ATOM 528 C C . SER A 1 73 ? 15.650 15.940 -29.110 1.00 94.00 73 SER A C 1
ATOM 530 O O . SER A 1 73 ? 15.308 15.064 -28.317 1.00 94.00 73 SER A O 1
ATOM 532 N N . LEU A 1 74 ? 16.732 16.697 -28.906 1.00 95.19 74 LEU A N 1
ATOM 533 C CA . LEU A 1 74 ? 17.573 16.579 -27.714 1.00 95.19 74 LEU A CA 1
ATOM 534 C C . LEU A 1 74 ? 16.841 17.056 -26.458 1.00 95.19 74 LEU A C 1
ATOM 536 O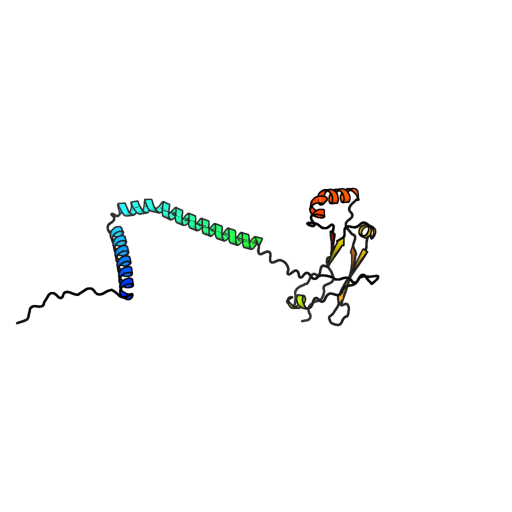 O . LEU A 1 74 ? 16.921 16.399 -25.425 1.00 95.19 74 LEU A O 1
ATOM 540 N N . LEU A 1 75 ? 16.092 18.158 -26.545 1.00 94.69 75 LEU A N 1
ATOM 541 C CA . LEU A 1 75 ? 15.279 18.665 -25.438 1.00 94.69 75 LEU A CA 1
ATOM 542 C C . LEU A 1 75 ? 14.152 17.698 -25.078 1.00 94.69 75 LEU A C 1
ATOM 544 O O . LEU A 1 75 ? 13.925 17.455 -23.896 1.00 94.69 75 LEU A O 1
ATOM 548 N N . LEU A 1 76 ? 13.481 17.111 -26.073 1.00 93.88 76 LEU A N 1
ATOM 549 C CA . LEU A 1 76 ? 12.451 16.101 -25.851 1.00 93.88 76 LEU A CA 1
ATOM 550 C C . LEU A 1 76 ? 13.050 14.835 -25.234 1.00 93.88 76 LEU A C 1
ATOM 552 O O . LEU A 1 76 ? 12.520 14.341 -24.245 1.00 93.88 76 LEU A O 1
ATOM 556 N N . GLY A 1 77 ? 14.183 14.352 -25.751 1.00 89.56 77 GLY A N 1
ATOM 557 C CA . GLY A 1 77 ? 14.908 13.221 -25.173 1.00 89.56 77 GLY A CA 1
ATOM 558 C C . GLY A 1 77 ? 15.339 13.491 -23.732 1.00 89.56 77 GLY A C 1
ATOM 559 O O . GLY A 1 77 ? 15.082 12.683 -22.847 1.00 89.56 77 GLY A O 1
ATOM 560 N N . PHE A 1 78 ? 15.908 14.665 -23.459 1.00 90.44 78 PHE A N 1
ATOM 561 C CA . PHE A 1 78 ? 16.301 15.076 -22.113 1.00 90.44 78 PHE A CA 1
ATOM 562 C C . PHE A 1 78 ? 15.101 15.207 -21.170 1.00 90.44 78 PHE A C 1
ATOM 564 O O . PHE A 1 78 ? 15.177 14.787 -20.018 1.00 90.44 78 PHE A O 1
ATOM 571 N N . PHE A 1 79 ? 13.985 15.759 -21.646 1.00 90.00 79 PHE A N 1
ATOM 572 C CA . PHE A 1 79 ? 12.757 15.880 -20.869 1.00 90.00 79 PHE A CA 1
ATOM 573 C C . PHE A 1 79 ? 12.151 14.510 -20.559 1.00 90.00 79 PHE A C 1
ATOM 575 O O . PHE A 1 79 ? 11.759 14.269 -19.420 1.00 90.00 79 PHE A O 1
ATOM 582 N N . LEU A 1 80 ? 12.126 13.601 -21.536 1.00 87.25 80 LEU A N 1
ATOM 583 C CA . LEU A 1 80 ? 11.668 12.226 -21.354 1.00 87.25 80 LEU A CA 1
ATOM 584 C C . LEU A 1 80 ? 12.576 11.464 -20.396 1.00 87.25 80 LEU A C 1
ATOM 586 O O . LEU A 1 80 ? 12.068 10.853 -19.475 1.00 87.25 80 LEU A O 1
ATOM 590 N N . VAL A 1 81 ? 13.899 11.563 -20.512 1.00 87.38 81 VAL A N 1
ATOM 591 C CA . VAL A 1 81 ? 14.827 10.963 -19.539 1.00 87.38 81 VAL A CA 1
ATOM 592 C C . VAL A 1 81 ? 14.599 11.567 -18.151 1.00 87.38 81 VAL A C 1
ATOM 594 O O . VAL A 1 81 ? 14.410 10.856 -17.179 1.00 87.38 81 VAL A O 1
ATOM 597 N N . ARG A 1 82 ? 14.486 12.889 -18.017 1.00 81.38 82 ARG A N 1
ATOM 598 C CA . ARG A 1 82 ? 14.213 13.524 -16.714 1.00 81.38 82 ARG A CA 1
ATOM 599 C C . ARG A 1 82 ? 12.872 13.111 -16.099 1.00 81.38 82 ARG A C 1
ATOM 601 O O . ARG A 1 82 ? 12.768 13.054 -14.878 1.00 81.38 82 ARG A O 1
ATOM 608 N N . ARG A 1 83 ? 11.839 12.888 -16.916 1.00 77.25 83 ARG A N 1
ATOM 609 C CA . ARG A 1 83 ? 10.483 12.544 -16.455 1.00 77.25 83 ARG A CA 1
ATOM 610 C C . ARG A 1 83 ? 10.271 11.044 -16.276 1.00 77.25 83 ARG A C 1
ATOM 612 O O . ARG A 1 83 ? 9.540 10.657 -15.371 1.00 77.25 83 ARG A O 1
ATOM 619 N N . CYS A 1 84 ? 10.877 10.231 -17.129 1.00 68.38 84 CYS A N 1
ATOM 620 C CA . CYS A 1 84 ? 10.691 8.786 -17.195 1.00 68.38 84 CYS A CA 1
ATOM 621 C C . CYS A 1 84 ? 11.832 8.015 -16.525 1.00 68.38 84 CYS A C 1
ATOM 623 O O . CYS A 1 84 ? 11.576 6.931 -16.026 1.00 68.38 84 CYS A O 1
ATOM 625 N N . SER A 1 85 ? 13.048 8.567 -16.428 1.00 62.31 85 SER A N 1
ATOM 626 C CA . SER A 1 85 ? 14.179 7.951 -15.704 1.00 62.31 85 SER A CA 1
ATOM 627 C C . SER A 1 85 ? 14.145 8.216 -14.202 1.00 62.31 85 SER A C 1
ATOM 629 O O . SER A 1 85 ? 15.176 8.203 -13.529 1.00 62.31 85 SER A O 1
ATOM 631 N N . VAL A 1 86 ? 12.953 8.421 -13.639 1.00 61.47 86 VAL A N 1
ATOM 632 C CA . VAL A 1 86 ? 12.746 8.089 -12.232 1.00 61.47 86 VAL A CA 1
ATOM 633 C C . VAL A 1 86 ? 12.676 6.567 -12.185 1.00 61.47 86 VAL A C 1
ATOM 635 O O . VAL A 1 86 ? 11.593 5.986 -12.171 1.00 61.47 86 VAL A O 1
ATOM 638 N N . GLU A 1 87 ? 13.847 5.927 -12.223 1.00 57.53 87 GLU A N 1
ATOM 639 C CA . GLU A 1 87 ? 14.000 4.513 -11.903 1.00 57.53 87 GLU A CA 1
ATOM 640 C C . GLU A 1 87 ? 13.523 4.366 -10.453 1.00 57.53 87 GLU A C 1
ATOM 642 O O . GLU A 1 87 ? 14.222 4.694 -9.491 1.00 57.53 87 GLU A O 1
ATOM 647 N N . GLY A 1 88 ? 12.243 4.035 -10.296 1.00 60.62 88 GLY A N 1
ATOM 648 C CA . GLY A 1 88 ? 11.618 3.931 -8.990 1.00 60.62 88 GLY A CA 1
ATOM 649 C C . GLY A 1 88 ? 12.292 2.823 -8.181 1.00 60.62 88 GLY A C 1
ATOM 650 O O . GLY A 1 88 ? 12.763 1.840 -8.757 1.00 60.62 88 GLY A O 1
ATOM 651 N N . PRO A 1 89 ? 12.326 2.932 -6.842 1.00 60.38 89 PRO A N 1
ATOM 652 C CA . PRO A 1 89 ? 12.792 1.830 -6.013 1.00 60.38 89 PRO A CA 1
ATOM 653 C C . PRO A 1 89 ? 11.977 0.578 -6.352 1.00 60.38 89 PRO A C 1
ATOM 655 O O . PRO A 1 89 ? 10.741 0.631 -6.348 1.00 60.38 89 PRO A O 1
ATOM 658 N N . ILE A 1 90 ? 12.664 -0.533 -6.647 1.00 65.12 90 ILE A N 1
ATOM 659 C CA . ILE A 1 90 ? 12.046 -1.828 -6.956 1.00 65.12 90 ILE A CA 1
ATOM 660 C C . ILE A 1 90 ? 11.172 -2.219 -5.760 1.00 65.12 90 ILE A C 1
ATOM 662 O O . ILE A 1 90 ? 11.649 -2.679 -4.724 1.00 65.12 90 ILE A O 1
ATOM 666 N N . SER A 1 91 ? 9.874 -1.955 -5.884 1.00 71.25 91 SER A N 1
ATOM 667 C CA . SER A 1 91 ? 8.903 -2.111 -4.809 1.00 71.25 91 SER A CA 1
ATOM 668 C C . SER A 1 91 ? 8.121 -3.387 -5.056 1.00 71.25 91 SER A C 1
ATOM 670 O O . SER A 1 91 ? 7.174 -3.406 -5.841 1.00 71.25 91 SER A O 1
ATOM 672 N N . VAL A 1 92 ? 8.510 -4.468 -4.387 1.00 76.44 92 VAL A N 1
ATOM 673 C CA . VAL A 1 92 ? 7.770 -5.728 -4.462 1.00 76.44 92 VAL A CA 1
ATOM 674 C C . VAL A 1 92 ? 6.591 -5.664 -3.496 1.00 76.44 92 VAL A C 1
ATOM 676 O O . VAL A 1 92 ? 6.773 -5.604 -2.282 1.00 76.44 92 VAL A O 1
ATOM 679 N N . ARG A 1 93 ? 5.366 -5.692 -4.029 1.00 80.44 93 ARG A N 1
ATOM 680 C CA . ARG A 1 93 ? 4.142 -5.809 -3.225 1.00 80.44 93 ARG A CA 1
ATOM 681 C C . ARG A 1 93 ? 3.703 -7.265 -3.178 1.00 80.44 93 ARG A C 1
ATOM 683 O O . ARG A 1 93 ? 3.578 -7.905 -4.218 1.00 80.44 93 ARG A O 1
ATOM 690 N N . ARG A 1 94 ? 3.453 -7.779 -1.974 1.00 84.44 94 ARG A N 1
ATOM 691 C CA . ARG A 1 94 ? 2.868 -9.107 -1.757 1.00 84.44 94 ARG A CA 1
ATOM 692 C C . ARG A 1 94 ? 1.600 -8.979 -0.918 1.00 84.44 94 ARG A C 1
ATOM 694 O O . ARG A 1 94 ? 1.607 -8.194 0.031 1.00 84.44 94 ARG A O 1
ATOM 701 N N . PRO A 1 95 ? 0.522 -9.700 -1.265 1.00 85.75 95 PRO A N 1
ATOM 702 C CA . PRO A 1 95 ? -0.682 -9.720 -0.448 1.00 85.75 95 PRO A CA 1
ATOM 703 C C . PRO A 1 95 ? -0.409 -10.410 0.895 1.00 85.75 95 PRO A C 1
ATOM 705 O O . PRO A 1 95 ? 0.356 -11.372 0.970 1.00 85.75 95 PRO A O 1
ATOM 708 N N . LEU A 1 96 ? -1.044 -9.899 1.949 1.00 86.69 96 LEU A N 1
ATOM 709 C CA . LEU A 1 96 ? -1.011 -10.446 3.304 1.00 86.69 96 LEU A CA 1
ATOM 710 C C . LEU A 1 96 ? -2.374 -11.082 3.588 1.00 86.69 96 LEU A C 1
ATOM 712 O O . LEU A 1 96 ? -3.382 -10.378 3.595 1.00 86.69 96 LEU A O 1
ATOM 716 N N . TYR A 1 97 ? -2.407 -12.395 3.810 1.00 86.50 97 TYR A N 1
ATOM 717 C CA . TYR A 1 97 ? -3.631 -13.125 4.142 1.00 86.50 97 TYR A CA 1
ATOM 718 C C . TYR A 1 97 ? -3.668 -13.422 5.638 1.00 86.50 97 TYR A C 1
ATOM 720 O O . TYR A 1 97 ? -2.860 -14.200 6.140 1.00 86.50 97 TYR A O 1
ATOM 728 N N . PHE A 1 98 ? -4.594 -12.785 6.345 1.00 86.62 98 PHE A N 1
ATOM 729 C CA . PHE A 1 98 ? -4.770 -12.963 7.781 1.00 86.62 98 PHE A CA 1
ATOM 730 C C . PHE A 1 98 ? -5.773 -14.078 8.078 1.00 86.62 98 PHE A C 1
ATOM 732 O O . PHE A 1 98 ? -6.835 -14.148 7.461 1.00 86.62 98 PHE A O 1
ATOM 739 N N . ASP A 1 99 ? -5.444 -14.922 9.053 1.00 87.69 99 ASP A N 1
ATOM 740 C CA . ASP A 1 99 ? -6.365 -15.917 9.599 1.00 87.69 99 ASP A CA 1
ATOM 741 C C . ASP A 1 99 ? -7.142 -15.311 10.776 1.00 87.69 99 ASP A C 1
ATOM 743 O O . ASP A 1 99 ? -6.602 -15.112 11.866 1.00 87.69 99 ASP A O 1
ATOM 747 N N . TYR A 1 100 ? -8.414 -14.993 10.533 1.00 83.81 100 TYR A N 1
ATOM 748 C CA . TYR A 1 100 ? -9.309 -14.363 11.507 1.00 83.81 100 TYR A CA 1
ATOM 749 C C . TYR A 1 100 ? -9.985 -15.357 12.458 1.00 83.81 100 TYR A C 1
ATOM 751 O O . TYR A 1 100 ? -10.731 -14.940 13.339 1.00 83.81 100 TYR A O 1
ATOM 759 N N . THR A 1 101 ? -9.738 -16.665 12.314 1.00 87.94 101 THR A N 1
ATOM 760 C CA . THR A 1 101 ? -10.245 -17.657 13.280 1.00 87.94 101 THR A CA 1
ATOM 761 C C . THR A 1 101 ? -9.536 -17.556 14.632 1.00 87.94 101 THR A C 1
ATOM 763 O O . THR A 1 101 ? -10.040 -18.029 15.651 1.00 87.94 101 THR A O 1
ATOM 766 N N . LYS A 1 102 ? -8.369 -16.905 14.659 1.00 87.25 102 LYS A N 1
ATOM 767 C CA . LYS A 1 102 ? -7.550 -16.696 15.851 1.00 87.25 102 LYS A CA 1
ATOM 768 C C . LYS A 1 102 ? -7.863 -15.347 16.488 1.00 87.25 102 LYS A C 1
ATOM 770 O O . LYS A 1 102 ? -8.078 -14.358 15.796 1.00 87.25 102 LYS A O 1
ATOM 775 N N . GLN A 1 103 ? -7.789 -15.291 17.820 1.00 81.44 103 GLN A N 1
ATOM 776 C CA . GLN A 1 103 ? -7.973 -14.045 18.580 1.00 81.44 103 GLN A CA 1
ATOM 777 C C . GLN A 1 103 ? -6.987 -12.942 18.163 1.00 81.44 103 GLN A C 1
ATOM 779 O O . GLN A 1 103 ? -7.329 -11.764 18.201 1.00 81.44 103 GLN A O 1
ATOM 784 N N . GLN A 1 104 ? -5.777 -13.323 17.742 1.00 84.25 104 GLN A N 1
ATOM 785 C CA . GLN A 1 104 ? -4.799 -12.415 17.161 1.00 84.25 104 GLN A CA 1
ATOM 786 C C . GLN A 1 104 ? -4.443 -12.889 15.744 1.00 84.25 104 GLN A C 1
ATOM 788 O O . GLN A 1 104 ? -3.730 -13.888 15.604 1.00 84.25 104 GLN A O 1
ATOM 793 N N . PRO A 1 105 ? -4.928 -12.206 14.693 1.00 86.56 105 PRO A N 1
ATOM 794 C CA . PRO A 1 105 ? -4.627 -12.590 13.323 1.00 86.56 105 PRO A CA 1
ATOM 795 C C . PRO A 1 105 ? -3.146 -12.329 13.024 1.00 86.56 105 PRO A C 1
ATOM 797 O O . PRO A 1 105 ? -2.679 -11.190 13.072 1.00 86.56 105 PRO A O 1
ATOM 800 N N . SER A 1 106 ? -2.401 -13.387 12.707 1.00 84.94 106 SER A N 1
ATOM 801 C CA . SER A 1 106 ? -0.987 -13.324 12.328 1.00 84.94 106 SER A CA 1
ATOM 802 C C . SER A 1 106 ? -0.773 -13.914 10.936 1.00 84.94 106 SER A C 1
ATOM 804 O O . SER A 1 106 ? -1.504 -14.802 10.498 1.00 84.94 106 SER A O 1
ATOM 806 N N . VAL A 1 107 ? 0.222 -13.392 10.218 1.00 86.00 107 VAL A N 1
ATOM 807 C CA . VAL A 1 107 ? 0.578 -13.845 8.871 1.00 86.00 107 VAL A CA 1
ATOM 808 C C . VAL A 1 107 ? 2.093 -13.869 8.723 1.00 86.00 107 VAL A C 1
ATOM 810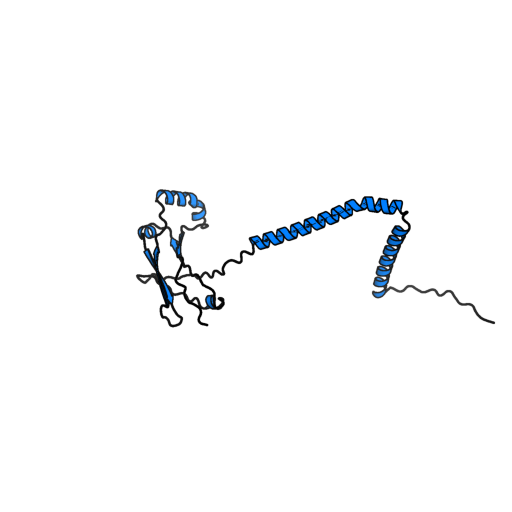 O O . VAL A 1 107 ? 2.777 -12.922 9.110 1.00 86.00 107 VAL A O 1
ATOM 813 N N . ALA A 1 108 ? 2.613 -14.948 8.143 1.00 83.69 108 ALA A N 1
ATOM 814 C CA . ALA A 1 108 ? 4.010 -15.060 7.747 1.00 83.69 108 ALA A CA 1
ATOM 815 C C . ALA A 1 108 ? 4.095 -15.023 6.219 1.00 83.69 108 ALA A C 1
ATOM 817 O O . ALA A 1 108 ? 3.371 -15.743 5.532 1.00 83.69 108 ALA A O 1
ATOM 818 N N . VAL A 1 109 ? 4.983 -14.188 5.679 1.00 82.31 109 VAL A N 1
ATOM 819 C CA . VAL A 1 109 ? 5.221 -14.089 4.234 1.00 82.31 109 VAL A CA 1
ATOM 820 C C . VAL A 1 109 ? 6.689 -14.349 3.958 1.00 82.31 109 VAL A C 1
ATOM 822 O O . VAL A 1 109 ? 7.561 -13.666 4.487 1.00 82.31 109 VAL A O 1
ATOM 825 N N . SER A 1 110 ? 6.970 -15.324 3.096 1.00 80.19 110 SER A N 1
ATOM 826 C CA . SER A 1 110 ? 8.334 -15.579 2.635 1.00 80.19 110 SER A CA 1
ATOM 827 C C . SER A 1 110 ? 8.776 -14.472 1.682 1.00 80.19 110 SER A C 1
ATOM 829 O O . SER A 1 110 ? 8.062 -14.164 0.727 1.00 80.19 110 SER A O 1
ATOM 831 N N . LEU A 1 111 ? 9.961 -13.893 1.912 1.00 74.12 111 LEU A N 1
ATOM 832 C CA . LEU A 1 111 ? 10.604 -12.924 1.015 1.00 74.12 111 LEU A CA 1
ATOM 833 C C . LEU A 1 111 ? 11.598 -13.564 0.027 1.00 74.12 111 LEU A C 1
ATOM 835 O O . LEU A 1 111 ? 12.091 -12.860 -0.849 1.00 74.12 111 LEU A O 1
ATOM 839 N N . ALA A 1 112 ? 11.827 -14.883 0.080 1.00 65.00 112 ALA A N 1
ATOM 840 C CA . ALA A 1 112 ? 12.929 -15.569 -0.613 1.00 65.00 112 ALA A CA 1
ATOM 841 C C . ALA A 1 112 ? 13.043 -15.250 -2.120 1.00 65.00 112 ALA A C 1
ATOM 843 O O . ALA A 1 112 ? 14.115 -14.891 -2.595 1.00 65.00 112 ALA A O 1
ATOM 844 N N . GLY A 1 113 ? 11.932 -15.264 -2.866 1.00 64.06 113 GLY A N 1
ATOM 845 C CA . GLY A 1 113 ? 11.951 -14.942 -4.303 1.00 64.06 113 GLY A CA 1
ATOM 846 C C . GLY A 1 113 ? 12.149 -13.456 -4.647 1.00 64.06 113 GLY A C 1
ATOM 847 O O . GLY A 1 113 ? 12.463 -13.138 -5.783 1.00 64.06 113 GLY A O 1
ATOM 848 N N . ALA A 1 114 ? 11.944 -12.537 -3.695 1.00 61.03 114 ALA A N 1
ATOM 849 C CA . ALA A 1 114 ? 12.223 -11.105 -3.888 1.00 61.03 114 ALA A CA 1
ATOM 850 C C . ALA A 1 114 ? 13.645 -10.759 -3.435 1.00 61.03 114 ALA A C 1
ATOM 852 O O . ALA A 1 114 ? 14.338 -10.004 -4.110 1.00 61.03 114 ALA A O 1
ATOM 853 N N . ALA A 1 115 ? 14.083 -11.362 -2.327 1.00 58.88 115 ALA A N 1
ATOM 854 C CA . ALA A 1 115 ? 15.418 -11.203 -1.767 1.00 58.88 115 ALA A CA 1
ATOM 855 C C . ALA A 1 115 ? 16.521 -11.744 -2.691 1.00 58.88 115 ALA A C 1
ATOM 857 O O . ALA A 1 115 ? 17.597 -11.164 -2.732 1.00 58.88 115 ALA A O 1
ATOM 858 N N . ALA A 1 116 ? 16.240 -12.781 -3.492 1.00 55.25 116 ALA A N 1
ATOM 859 C CA . ALA A 1 116 ? 17.179 -13.300 -4.493 1.00 55.25 116 ALA A CA 1
ATOM 860 C C . ALA A 1 116 ? 17.562 -12.274 -5.582 1.00 55.25 116 ALA A C 1
ATOM 862 O O . ALA A 1 116 ? 18.598 -12.422 -6.221 1.00 55.25 116 ALA A O 1
ATOM 863 N N . SER A 1 117 ? 16.749 -11.229 -5.787 1.00 56.22 117 SER A N 1
ATOM 864 C CA . SER A 1 117 ? 17.053 -10.135 -6.725 1.00 56.22 117 SER A CA 1
ATOM 865 C C . SER A 1 117 ? 17.846 -8.983 -6.097 1.00 56.22 117 SER A C 1
ATOM 867 O O . SER A 1 117 ? 18.172 -8.026 -6.794 1.00 56.22 117 SER A O 1
ATOM 869 N N . ILE A 1 118 ? 18.129 -9.045 -4.789 1.00 61.34 118 ILE A N 1
ATOM 870 C CA . ILE A 1 118 ? 18.760 -7.958 -4.037 1.00 61.34 118 ILE A CA 1
ATOM 871 C C . ILE A 1 118 ? 20.260 -8.257 -3.928 1.00 61.34 118 ILE A C 1
ATOM 873 O O . ILE A 1 118 ? 20.638 -9.202 -3.234 1.00 61.34 118 ILE A O 1
ATOM 877 N N . PRO A 1 119 ? 21.136 -7.473 -4.584 1.00 64.00 119 PRO A N 1
ATOM 878 C CA . PRO A 1 119 ? 22.577 -7.652 -4.470 1.00 64.00 119 PRO A CA 1
ATOM 879 C C . PRO A 1 119 ? 23.037 -7.439 -3.023 1.00 64.00 119 PRO A C 1
ATOM 881 O O . PRO A 1 119 ? 22.593 -6.494 -2.358 1.00 64.00 119 PRO A O 1
ATOM 884 N N . ALA A 1 120 ? 23.955 -8.285 -2.549 1.00 62.66 120 ALA A N 1
ATOM 885 C CA . ALA A 1 120 ? 24.536 -8.177 -1.213 1.00 62.66 120 ALA A CA 1
ATOM 886 C C . ALA A 1 120 ? 25.067 -6.751 -0.951 1.00 62.66 120 ALA A C 1
ATOM 888 O O . ALA A 1 120 ? 25.767 -6.175 -1.783 1.00 62.66 120 ALA A O 1
ATOM 889 N N . GLY A 1 121 ? 24.699 -6.163 0.194 1.00 65.81 121 GLY A N 1
ATOM 890 C CA . GLY A 1 121 ? 25.124 -4.816 0.608 1.00 65.81 121 GLY A CA 1
ATOM 891 C C . GLY A 1 121 ? 24.062 -3.711 0.523 1.00 65.81 121 GLY A C 1
ATOM 892 O O . GLY A 1 121 ? 24.314 -2.607 1.003 1.00 65.81 121 GLY A O 1
ATOM 893 N N . HIS A 1 122 ? 22.869 -3.986 -0.013 1.00 65.88 122 HIS A N 1
ATOM 894 C CA . HIS A 1 122 ? 21.775 -3.007 -0.054 1.00 65.88 122 HIS A CA 1
ATOM 895 C C . HIS A 1 122 ? 20.882 -3.077 1.192 1.00 65.88 122 HIS A C 1
ATOM 897 O O . HIS A 1 122 ? 20.520 -4.157 1.657 1.00 65.88 122 HIS A O 1
ATOM 903 N N . SER A 1 123 ? 20.495 -1.911 1.722 1.00 69.06 123 SER A N 1
ATOM 904 C CA . SER A 1 123 ? 19.487 -1.816 2.783 1.00 69.06 123 SER A CA 1
ATOM 905 C C . SER A 1 123 ? 18.097 -2.005 2.182 1.00 69.06 123 SER A C 1
ATOM 907 O O . SER A 1 123 ? 17.698 -1.290 1.262 1.00 69.06 123 SER A O 1
ATOM 909 N N . VAL A 1 124 ? 17.356 -2.981 2.698 1.00 73.19 124 VAL A N 1
ATOM 910 C CA . VAL A 1 124 ? 15.967 -3.232 2.309 1.00 73.19 124 VAL A CA 1
ATOM 911 C C . VAL A 1 124 ? 15.073 -2.526 3.309 1.00 73.19 124 VAL A C 1
ATOM 913 O O . VAL A 1 124 ? 15.255 -2.701 4.509 1.00 73.19 124 VAL A O 1
ATOM 916 N N . LYS A 1 125 ? 14.086 -1.761 2.836 1.00 76.75 125 LYS A N 1
ATOM 917 C CA . LYS A 1 125 ? 13.041 -1.179 3.684 1.00 76.75 125 LYS A CA 1
ATOM 918 C C . LYS A 1 125 ? 11.735 -1.917 3.452 1.00 76.75 125 LYS A C 1
ATOM 920 O O . LYS A 1 125 ? 11.183 -1.872 2.355 1.00 76.75 125 LYS A O 1
ATOM 925 N N . VAL A 1 126 ? 11.228 -2.562 4.497 1.00 79.69 126 VAL A N 1
ATOM 926 C CA . VAL A 1 126 ? 9.932 -3.240 4.451 1.00 79.69 126 VAL A CA 1
ATOM 927 C C . VAL A 1 126 ? 8.862 -2.321 5.037 1.00 79.69 126 VAL A C 1
ATOM 929 O O . VAL A 1 126 ? 9.006 -1.754 6.123 1.00 79.69 126 VAL A O 1
ATOM 932 N N . SER A 1 127 ? 7.775 -2.152 4.292 1.00 82.69 127 SER A N 1
ATOM 933 C CA . SER A 1 127 ? 6.561 -1.485 4.750 1.00 82.69 127 SER A CA 1
ATOM 934 C C . SER A 1 127 ? 5.373 -2.414 4.554 1.00 82.69 127 SER A C 1
ATOM 936 O O . SER A 1 127 ? 5.317 -3.192 3.602 1.00 82.69 127 SER A O 1
ATOM 938 N N . ALA A 1 128 ? 4.424 -2.339 5.478 1.00 84.62 128 ALA A N 1
ATOM 939 C CA . ALA A 1 128 ? 3.180 -3.088 5.410 1.00 84.62 128 ALA A CA 1
ATOM 940 C C . ALA A 1 128 ? 2.023 -2.096 5.328 1.00 84.62 128 ALA A C 1
ATOM 942 O O . ALA A 1 128 ? 2.024 -1.079 6.022 1.00 84.62 128 ALA A O 1
ATOM 943 N N . ALA A 1 129 ? 1.046 -2.375 4.472 1.00 86.44 129 ALA A N 1
ATOM 944 C CA . ALA A 1 129 ? -0.171 -1.585 4.368 1.00 86.44 129 ALA A CA 1
ATOM 945 C C . ALA A 1 129 ? -1.370 -2.495 4.625 1.00 86.44 129 ALA A C 1
ATOM 947 O O . ALA A 1 129 ? -1.567 -3.472 3.905 1.00 86.44 129 ALA A O 1
ATOM 948 N N . LEU A 1 130 ? -2.147 -2.177 5.656 1.00 85.94 130 LEU A N 1
ATOM 949 C CA . LEU A 1 130 ? -3.373 -2.888 5.988 1.00 85.94 130 LEU A CA 1
ATOM 950 C C . LEU A 1 130 ? -4.556 -2.110 5.413 1.00 85.94 130 LEU A C 1
ATOM 952 O O . LEU A 1 130 ? -4.700 -0.920 5.680 1.00 85.94 130 LEU A O 1
ATOM 956 N N . LEU A 1 131 ? -5.388 -2.762 4.608 1.00 88.19 131 LEU A N 1
ATOM 957 C CA . LEU A 1 131 ? -6.619 -2.166 4.095 1.00 88.19 131 LEU A CA 1
ATOM 958 C C . LEU A 1 131 ? -7.761 -2.505 5.050 1.00 88.19 131 LEU A C 1
ATOM 960 O O . LEU A 1 131 ? -8.020 -3.679 5.303 1.00 88.19 131 LEU A O 1
ATOM 964 N N . LEU A 1 132 ? -8.425 -1.480 5.582 1.00 87.44 132 LEU A N 1
ATOM 965 C CA . LEU A 1 132 ? -9.584 -1.625 6.457 1.00 87.44 132 LEU A CA 1
ATOM 966 C C . LEU A 1 132 ? -10.793 -0.908 5.845 1.00 87.44 132 LEU A C 1
ATOM 968 O O . LEU A 1 132 ? -10.638 0.198 5.323 1.00 87.44 132 LEU A O 1
ATOM 972 N N . PRO A 1 133 ? -11.998 -1.494 5.917 1.00 87.44 133 PRO A N 1
ATOM 973 C CA . PRO A 1 133 ? -13.218 -0.801 5.521 1.00 87.44 133 PRO A CA 1
ATOM 974 C C . PRO A 1 133 ? -13.523 0.358 6.480 1.00 87.44 133 PRO A C 1
ATOM 976 O O . PRO A 1 133 ? -13.306 0.237 7.694 1.00 87.44 133 PRO A O 1
ATOM 979 N N . ASP A 1 134 ? -14.044 1.460 5.930 1.00 84.75 134 ASP A N 1
ATOM 980 C CA . ASP A 1 134 ? -14.515 2.625 6.696 1.00 84.75 134 ASP A CA 1
ATOM 981 C C . ASP A 1 134 ? -15.871 2.273 7.343 1.00 84.75 134 ASP A C 1
ATOM 983 O O . ASP A 1 134 ? -16.938 2.512 6.787 1.00 84.75 134 ASP A O 1
ATOM 987 N N . SER A 1 135 ? -15.827 1.594 8.496 1.00 85.44 135 SER A N 1
ATOM 988 C CA . SER A 1 135 ? -17.010 1.128 9.234 1.00 85.44 135 SER A CA 1
ATOM 989 C C . SER A 1 135 ? -17.027 1.654 10.668 1.00 85.44 135 SER A C 1
ATOM 991 O O . SER A 1 135 ? -15.976 1.837 11.288 1.00 85.44 135 SER A O 1
ATOM 993 N N . ASP A 1 136 ? -18.227 1.827 11.232 1.00 85.38 136 ASP A N 1
ATOM 994 C CA . ASP A 1 136 ? -18.403 2.299 12.614 1.00 85.38 136 ASP A CA 1
ATOM 995 C C . ASP A 1 136 ? -17.722 1.379 13.632 1.00 85.38 136 ASP A C 1
ATOM 997 O O . ASP A 1 136 ? -17.191 1.848 14.640 1.00 85.38 136 ASP A O 1
ATOM 1001 N N . HIS A 1 137 ? -17.709 0.069 13.364 1.00 86.62 137 HIS A N 1
ATOM 1002 C CA . HIS A 1 137 ? -17.031 -0.903 14.215 1.00 86.62 137 HIS A CA 1
ATOM 1003 C C . HIS A 1 137 ? -15.525 -0.641 14.250 1.00 86.62 137 HIS A C 1
ATOM 1005 O O . HIS A 1 137 ? -14.970 -0.472 15.332 1.00 86.62 137 HIS A O 1
ATOM 1011 N N . ASN A 1 138 ? -14.885 -0.519 13.081 1.00 87.06 138 ASN A N 1
ATOM 1012 C CA . ASN A 1 138 ? -13.448 -0.267 12.991 1.00 87.06 138 ASN A CA 1
ATOM 1013 C C . ASN A 1 138 ? -13.057 1.060 13.645 1.00 87.06 138 ASN A C 1
ATOM 1015 O O . ASN A 1 138 ? -12.021 1.139 14.300 1.00 87.06 138 ASN A O 1
ATOM 1019 N N . TYR A 1 139 ? -13.901 2.085 13.528 1.00 82.25 139 TYR A N 1
ATOM 1020 C CA . TYR A 1 139 ? -13.647 3.375 14.156 1.00 82.25 139 TYR A CA 1
ATOM 1021 C C . TYR A 1 139 ? -13.665 3.309 15.697 1.00 82.25 139 TYR A C 1
ATOM 1023 O O . TYR A 1 139 ? -12.827 3.924 16.358 1.00 82.25 139 TYR A O 1
ATOM 1031 N N . ARG A 1 140 ? -14.567 2.506 16.282 1.00 86.50 140 ARG A N 1
ATOM 1032 C CA . ARG A 1 140 ? -14.678 2.328 17.743 1.00 86.50 140 ARG A CA 1
ATOM 1033 C C . ARG A 1 140 ? -13.524 1.540 18.368 1.00 86.50 140 ARG A C 1
ATOM 1035 O O . ARG A 1 140 ? -13.366 1.603 19.583 1.00 86.50 140 ARG A O 1
ATOM 1042 N N . ILE A 1 141 ? -12.711 0.838 17.572 1.00 86.12 141 ILE A N 1
ATOM 1043 C CA . ILE A 1 141 ? -11.524 0.106 18.057 1.00 86.12 141 ILE A CA 1
ATOM 1044 C C . ILE A 1 141 ? -10.489 1.074 18.660 1.00 86.12 141 ILE A C 1
ATOM 1046 O O . ILE A 1 141 ? -9.776 0.715 19.595 1.00 86.12 141 ILE A O 1
ATOM 1050 N N . GLY A 1 142 ? -10.414 2.314 18.161 1.00 85.69 142 GLY A N 1
ATOM 1051 C CA . GLY A 1 142 ? -9.464 3.313 18.645 1.00 85.69 142 GLY A CA 1
ATOM 1052 C C . GLY A 1 142 ? -8.018 2.989 18.254 1.00 85.69 142 GLY A C 1
ATOM 1053 O O . GLY A 1 142 ? -7.690 2.898 17.069 1.00 85.69 142 GLY A O 1
ATOM 1054 N N . VAL A 1 143 ? -7.135 2.872 19.250 1.00 89.19 143 VAL A N 1
ATOM 1055 C CA . VAL A 1 143 ? -5.713 2.550 19.051 1.00 89.19 143 VAL A CA 1
ATOM 1056 C C . VAL A 1 143 ? -5.523 1.040 19.143 1.00 89.19 143 VAL A C 1
ATOM 1058 O O . VAL A 1 143 ? -5.825 0.437 20.168 1.00 89.19 143 VAL A O 1
ATOM 1061 N N . PHE A 1 144 ? -4.956 0.439 18.101 1.00 88.62 144 PHE A N 1
ATOM 1062 C CA . PHE A 1 144 ? -4.593 -0.975 18.080 1.00 88.62 144 PHE A CA 1
ATOM 1063 C C . PHE A 1 144 ? -3.088 -1.141 17.870 1.00 88.62 144 PHE A C 1
ATOM 1065 O O . PHE A 1 144 ? -2.421 -0.292 17.281 1.00 88.62 144 PHE A O 1
ATOM 1072 N N . GLN A 1 145 ? -2.522 -2.229 18.386 1.00 89.56 145 GLN A N 1
ATOM 1073 C CA . GLN A 1 145 ? -1.094 -2.509 18.251 1.00 89.56 145 GLN A CA 1
ATOM 1074 C C . GLN A 1 145 ? -0.837 -3.448 17.081 1.00 89.56 145 GLN A C 1
ATOM 1076 O O . GLN A 1 145 ? -1.533 -4.446 16.907 1.00 89.56 145 GLN A O 1
ATOM 1081 N N . ILE A 1 146 ? 0.201 -3.143 16.307 1.00 88.25 146 ILE A N 1
ATOM 1082 C CA . ILE A 1 146 ? 0.646 -3.974 15.195 1.00 88.25 146 ILE A CA 1
ATOM 1083 C C . ILE A 1 146 ? 2.056 -4.456 15.501 1.00 88.25 146 ILE A C 1
ATOM 1085 O O . ILE A 1 146 ? 2.970 -3.651 15.697 1.00 88.25 146 ILE A O 1
ATOM 1089 N N . LYS A 1 147 ? 2.212 -5.779 15.559 1.00 88.00 147 LYS A N 1
ATOM 1090 C CA . LYS A 1 147 ? 3.483 -6.463 15.781 1.00 88.00 147 LYS A CA 1
ATOM 1091 C C . LYS A 1 147 ? 3.968 -7.041 14.458 1.00 88.00 147 LYS A C 1
ATOM 1093 O O . LYS A 1 147 ? 3.224 -7.747 13.784 1.00 88.00 147 LYS A O 1
ATOM 1098 N N . ALA A 1 148 ? 5.204 -6.735 14.096 1.00 86.88 148 ALA A N 1
ATOM 1099 C CA . ALA A 1 148 ? 5.874 -7.272 12.927 1.00 86.88 148 ALA A CA 1
ATOM 1100 C C . ALA A 1 148 ? 7.156 -7.980 13.361 1.00 86.88 148 ALA A C 1
ATOM 1102 O O . ALA A 1 148 ? 7.926 -7.451 14.165 1.00 86.88 148 ALA A O 1
ATOM 1103 N N . GLU A 1 149 ? 7.381 -9.171 12.821 1.00 86.06 149 GLU A N 1
ATOM 1104 C CA . GLU A 1 149 ? 8.535 -10.002 13.148 1.00 86.06 149 GLU A CA 1
ATOM 1105 C C . GLU A 1 149 ? 9.231 -10.434 11.858 1.00 86.06 149 GLU A C 1
ATOM 1107 O O . GLU A 1 149 ? 8.590 -10.903 10.917 1.00 86.06 149 GLU A O 1
ATOM 1112 N N . ALA A 1 150 ? 10.548 -10.260 11.811 1.00 82.31 150 ALA A N 1
ATOM 1113 C CA . ALA A 1 150 ? 11.404 -10.825 10.785 1.00 82.31 150 ALA A CA 1
ATOM 1114 C C . ALA A 1 150 ? 11.868 -12.198 11.263 1.00 82.31 150 ALA A C 1
ATOM 1116 O O . ALA A 1 150 ? 12.492 -12.306 12.316 1.00 82.31 150 ALA A O 1
ATOM 1117 N N . ILE A 1 151 ? 11.562 -13.240 10.496 1.00 82.38 151 ILE A N 1
ATOM 1118 C CA . ILE A 1 151 ? 11.844 -14.631 10.858 1.00 82.38 151 ILE A CA 1
ATOM 1119 C C . ILE A 1 151 ? 12.923 -15.174 9.917 1.00 82.38 151 ILE A C 1
ATOM 1121 O O . ILE A 1 151 ? 12.843 -14.997 8.700 1.00 82.38 151 ILE A O 1
ATOM 1125 N N . ALA A 1 152 ? 13.941 -15.821 10.483 1.00 80.81 152 ALA A N 1
ATOM 1126 C CA . ALA A 1 152 ? 14.989 -16.508 9.738 1.00 80.81 152 ALA A CA 1
ATOM 1127 C C . ALA A 1 152 ? 14.434 -17.698 8.943 1.00 80.81 152 ALA A C 1
ATOM 1129 O O . ALA A 1 152 ? 13.398 -18.263 9.290 1.00 80.81 152 ALA A O 1
ATOM 1130 N N . ALA A 1 153 ? 15.191 -18.181 7.952 1.00 78.94 153 ALA A N 1
ATOM 1131 C CA . ALA A 1 153 ? 14.883 -19.450 7.279 1.00 78.94 153 ALA A CA 1
ATOM 1132 C C . ALA A 1 153 ? 14.817 -20.644 8.258 1.00 78.94 153 ALA A C 1
ATOM 1134 O O . ALA A 1 153 ? 14.133 -21.625 7.994 1.00 78.94 153 ALA A O 1
ATOM 1135 N N . THR A 1 154 ? 15.494 -20.536 9.405 1.00 78.75 154 THR A N 1
ATOM 1136 C CA . THR A 1 154 ? 15.483 -21.518 10.497 1.00 78.75 154 THR A CA 1
ATOM 1137 C C . THR A 1 154 ? 14.231 -21.451 11.382 1.00 78.75 154 THR A C 1
ATOM 1139 O O . THR A 1 154 ? 14.084 -22.281 12.273 1.00 78.75 154 THR A O 1
ATOM 1142 N N . GLY A 1 155 ? 13.332 -20.479 11.169 1.00 80.50 155 GLY A N 1
ATOM 1143 C CA . GLY A 1 155 ? 12.104 -20.299 11.954 1.00 80.50 155 GLY A CA 1
ATOM 1144 C C . GLY A 1 155 ? 12.262 -19.471 13.236 1.00 80.50 155 GLY A C 1
ATOM 1145 O O . GLY A 1 155 ? 11.292 -19.292 13.966 1.00 80.50 155 GLY A O 1
ATOM 1146 N N . VAL A 1 156 ? 13.456 -18.938 13.512 1.00 84.31 156 VAL A N 1
ATOM 1147 C CA . VAL A 1 156 ? 13.735 -18.106 14.697 1.00 84.31 156 VAL A CA 1
ATOM 1148 C C . VAL A 1 156 ? 13.494 -16.622 14.378 1.00 84.31 156 VAL A C 1
ATOM 1150 O O . VAL A 1 156 ? 13.941 -16.162 13.322 1.00 84.31 156 VAL A O 1
ATOM 1153 N N . PRO A 1 157 ? 12.820 -15.845 15.251 1.00 82.00 157 PRO A N 1
ATOM 1154 C CA . PRO A 1 157 ? 12.656 -14.408 15.048 1.00 82.00 157 PRO A CA 1
ATOM 1155 C C . PRO A 1 157 ? 14.011 -13.695 15.173 1.00 82.00 157 PRO A C 1
ATOM 1157 O O . PRO A 1 157 ? 14.662 -13.745 16.213 1.00 82.00 157 PRO A O 1
ATOM 1160 N N . ILE A 1 158 ? 14.437 -13.032 14.100 1.00 82.88 158 ILE A N 1
ATOM 1161 C CA . ILE A 1 158 ? 15.673 -12.239 14.025 1.00 82.88 158 ILE A CA 1
ATOM 1162 C C . ILE A 1 158 ? 15.434 -10.839 14.590 1.00 82.88 158 ILE A C 1
ATOM 1164 O O . ILE A 1 158 ? 16.288 -10.284 15.274 1.00 82.88 158 ILE A O 1
ATOM 1168 N N . ALA A 1 159 ? 14.272 -10.256 14.299 1.00 81.12 159 ALA A N 1
ATOM 1169 C CA . ALA A 1 159 ? 13.931 -8.918 14.752 1.00 81.12 159 ALA A CA 1
ATOM 1170 C C . ALA A 1 159 ? 12.426 -8.778 14.951 1.00 81.12 159 ALA A C 1
ATOM 1172 O O . ALA A 1 159 ? 11.630 -9.352 14.212 1.00 81.12 159 ALA A O 1
ATOM 1173 N N . THR A 1 160 ? 12.030 -7.973 15.929 1.00 83.88 160 THR A N 1
ATOM 1174 C CA . THR A 1 160 ? 10.623 -7.709 16.234 1.00 83.88 160 THR A CA 1
ATOM 1175 C C . THR A 1 160 ? 10.412 -6.216 16.414 1.00 83.88 160 THR A C 1
ATOM 1177 O O . THR A 1 160 ? 11.179 -5.570 17.125 1.00 83.88 160 THR A O 1
ATOM 1180 N N . ALA A 1 161 ? 9.352 -5.668 15.832 1.00 84.44 161 ALA A N 1
ATOM 1181 C CA . ALA A 1 161 ? 8.905 -4.311 16.108 1.00 84.44 161 ALA A CA 1
ATOM 1182 C C . ALA A 1 161 ? 7.414 -4.304 16.397 1.00 84.44 161 ALA A C 1
ATOM 1184 O O . ALA A 1 161 ? 6.625 -4.940 15.705 1.00 84.44 161 ALA A O 1
ATOM 1185 N N . THR A 1 162 ? 7.031 -3.531 17.404 1.00 86.44 162 THR A N 1
ATOM 1186 C CA . THR A 1 162 ? 5.629 -3.311 17.748 1.00 86.44 162 THR A CA 1
ATOM 1187 C C . THR A 1 162 ? 5.358 -1.821 17.697 1.00 86.44 162 THR A C 1
ATOM 1189 O O . THR A 1 162 ? 6.113 -1.033 18.270 1.00 86.44 162 THR A O 1
ATOM 1192 N N . ARG A 1 163 ? 4.301 -1.417 16.993 1.00 87.88 163 ARG A N 1
ATOM 1193 C CA . ARG A 1 163 ? 3.898 -0.013 16.881 1.00 87.88 163 ARG A CA 1
ATOM 1194 C C . ARG A 1 163 ? 2.403 0.126 17.162 1.00 87.88 163 ARG A C 1
ATOM 1196 O O . ARG A 1 163 ? 1.617 -0.631 16.590 1.00 87.88 163 ARG A O 1
ATOM 1203 N N . PRO A 1 164 ? 1.991 1.078 18.016 1.00 89.69 164 PRO A N 1
ATOM 1204 C CA . PRO A 1 164 ? 0.591 1.457 18.101 1.00 89.69 164 PRO A CA 1
ATOM 1205 C C . PRO A 1 164 ? 0.192 2.188 16.814 1.00 89.69 164 PRO A C 1
ATOM 1207 O O . PRO A 1 164 ? 0.948 3.013 16.296 1.00 89.69 164 PRO A O 1
ATOM 1210 N N . TYR A 1 165 ? -0.991 1.885 16.298 1.00 87.38 165 TYR A N 1
ATOM 1211 C CA . TYR A 1 165 ? -1.589 2.537 15.143 1.00 87.38 165 TYR A CA 1
ATOM 1212 C C . TYR A 1 165 ? -3.015 2.966 15.484 1.00 87.38 165 TYR A C 1
ATOM 1214 O O . TYR A 1 165 ? -3.714 2.302 16.246 1.00 87.38 165 TYR A O 1
ATOM 1222 N N . MET A 1 166 ? -3.448 4.089 14.920 1.00 88.06 166 MET A N 1
ATOM 1223 C CA . MET A 1 166 ? -4.800 4.609 15.095 1.00 88.06 166 MET A CA 1
ATOM 1224 C C . MET A 1 166 ? -5.393 4.895 13.722 1.00 88.06 166 MET A C 1
ATOM 1226 O O . MET A 1 166 ? -4.725 5.478 12.864 1.00 88.06 166 MET A O 1
ATOM 1230 N N . LEU A 1 167 ? -6.643 4.485 13.507 1.00 87.19 167 LEU A N 1
ATOM 1231 C CA . LEU A 1 167 ? -7.362 4.863 12.296 1.00 87.19 167 LEU A CA 1
ATOM 1232 C C . LEU A 1 167 ? -7.568 6.375 12.253 1.00 87.19 167 LEU A C 1
ATOM 1234 O O . LEU A 1 167 ? -7.676 7.057 13.273 1.00 87.19 167 LEU A O 1
ATOM 1238 N N . ARG A 1 168 ? -7.619 6.910 11.034 1.00 86.94 168 ARG A N 1
ATOM 1239 C CA . ARG A 1 168 ? -7.824 8.345 10.840 1.00 86.94 168 ARG A CA 1
ATOM 1240 C C . ARG A 1 168 ? -9.260 8.683 11.211 1.00 86.94 168 ARG A C 1
ATOM 1242 O O . ARG A 1 168 ? -10.182 8.248 10.531 1.00 86.94 168 ARG A O 1
ATOM 1249 N N . TYR A 1 169 ? -9.434 9.496 12.246 1.00 86.56 169 TYR A N 1
ATOM 1250 C CA . TYR A 1 169 ? -10.760 9.954 12.629 1.00 86.56 169 TYR A CA 1
ATOM 1251 C C . TYR A 1 169 ? -11.376 10.857 11.558 1.00 86.56 169 TYR A C 1
ATOM 1253 O O . TYR A 1 169 ? -10.731 11.778 11.046 1.00 86.56 169 TYR A O 1
ATOM 1261 N N . LYS A 1 170 ? -12.650 10.604 11.270 1.00 86.94 170 LYS A N 1
ATOM 1262 C CA . LYS A 1 170 ? -13.561 11.505 10.573 1.00 86.94 170 LYS A CA 1
ATOM 1263 C C . LYS A 1 170 ? -14.824 11.645 11.419 1.00 86.94 170 LYS A C 1
ATOM 1265 O O . LYS A 1 170 ? -15.342 10.641 11.896 1.00 86.94 170 LYS A O 1
ATOM 1270 N N . SER A 1 171 ? -15.325 12.866 11.577 1.00 91.12 171 SER A N 1
ATOM 1271 C CA . SER A 1 171 ? -16.608 13.092 12.245 1.00 91.12 171 SER A CA 1
ATOM 1272 C C . SER A 1 171 ? -17.772 12.571 11.399 1.00 91.12 171 SER A C 1
ATOM 1274 O O . SER A 1 171 ? -17.676 12.504 10.171 1.00 91.12 171 SER A O 1
ATOM 1276 N N . ASP A 1 172 ? -18.897 12.263 12.043 1.00 90.06 172 ASP A N 1
ATOM 1277 C CA . ASP A 1 172 ? -20.071 11.704 11.363 1.00 90.06 172 ASP A CA 1
ATOM 1278 C C . ASP A 1 172 ? -20.610 12.625 10.263 1.00 90.06 172 ASP A C 1
ATOM 1280 O O . ASP A 1 172 ? -20.893 12.168 9.159 1.00 90.06 172 ASP A O 1
ATOM 1284 N N . ALA A 1 173 ? -20.648 13.939 10.500 1.00 92.19 173 ALA A N 1
ATOM 1285 C CA . ALA A 1 173 ? -21.059 14.906 9.481 1.00 92.19 173 ALA A CA 1
ATOM 1286 C C . ALA A 1 173 ? -20.144 14.879 8.242 1.00 92.19 173 ALA A C 1
ATOM 1288 O O . ALA A 1 173 ? -20.623 14.934 7.110 1.00 92.19 173 ALA A O 1
ATOM 1289 N N . VAL A 1 174 ? -18.826 14.754 8.442 1.00 91.88 174 VAL A N 1
ATOM 1290 C CA . VAL A 1 174 ? -17.856 14.662 7.339 1.00 91.88 174 VAL A CA 1
ATOM 1291 C C . VAL A 1 174 ? -18.028 13.352 6.578 1.00 91.88 174 VAL A C 1
ATOM 1293 O O . VAL A 1 174 ? -17.913 13.350 5.356 1.00 91.88 174 VAL A O 1
ATOM 1296 N N . ARG A 1 175 ? -18.327 12.251 7.273 1.00 88.44 175 ARG A N 1
ATOM 1297 C CA . ARG A 1 175 ? -18.586 10.950 6.644 1.00 88.44 175 ARG A CA 1
ATOM 1298 C C . ARG A 1 175 ? -19.839 10.998 5.784 1.00 88.44 175 ARG A C 1
ATOM 1300 O O . ARG A 1 175 ? -19.760 10.677 4.607 1.00 88.44 175 ARG A O 1
ATOM 1307 N N . LEU A 1 176 ? -20.944 11.508 6.326 1.00 91.69 176 LEU A N 1
ATOM 1308 C CA . LEU A 1 176 ? -22.190 11.675 5.578 1.00 91.69 176 LEU A CA 1
ATOM 1309 C C . LEU A 1 176 ? -21.997 12.564 4.347 1.00 91.69 176 LEU A C 1
ATOM 1311 O O . LEU A 1 176 ? -22.463 12.211 3.269 1.00 91.69 176 LEU A O 1
ATOM 1315 N N . ALA A 1 177 ? -21.266 13.675 4.475 1.00 94.12 177 ALA A N 1
ATOM 1316 C CA . ALA A 1 177 ? -20.950 14.534 3.339 1.00 94.12 177 ALA A CA 1
ATOM 1317 C C . ALA A 1 177 ? -20.074 13.821 2.292 1.00 94.12 177 ALA A C 1
ATOM 1319 O O . ALA A 1 177 ? -20.347 13.927 1.100 1.00 94.12 177 ALA A O 1
ATOM 1320 N N . GLN A 1 178 ? -19.044 13.074 2.712 1.00 90.81 178 GLN A N 1
ATOM 1321 C CA . GLN A 1 178 ? -18.179 12.309 1.804 1.00 90.81 178 GLN A CA 1
ATOM 1322 C C . GLN A 1 178 ? -18.950 11.211 1.073 1.00 90.81 178 GLN A C 1
ATOM 1324 O O . GLN A 1 178 ? -18.843 11.125 -0.147 1.00 90.81 178 GLN A O 1
ATOM 1329 N N . SER A 1 179 ? -19.754 10.422 1.786 1.00 91.19 179 SER A N 1
ATOM 1330 C CA . SER A 1 179 ? -20.587 9.380 1.188 1.00 91.19 179 SER A CA 1
ATOM 1331 C C . SER A 1 179 ? -21.654 9.986 0.275 1.00 91.19 179 SER A C 1
ATOM 1333 O O . SER A 1 179 ? -21.848 9.477 -0.821 1.00 91.19 179 SER A O 1
ATOM 1335 N N . ALA A 1 180 ? -22.272 11.118 0.649 1.00 93.00 180 ALA A N 1
ATOM 1336 C CA . ALA A 1 180 ? -23.235 11.837 -0.192 1.00 93.00 180 ALA A CA 1
ATOM 1337 C C . ALA A 1 180 ? -22.608 12.332 -1.506 1.00 93.00 180 ALA A C 1
ATOM 1339 O O . ALA A 1 180 ? -23.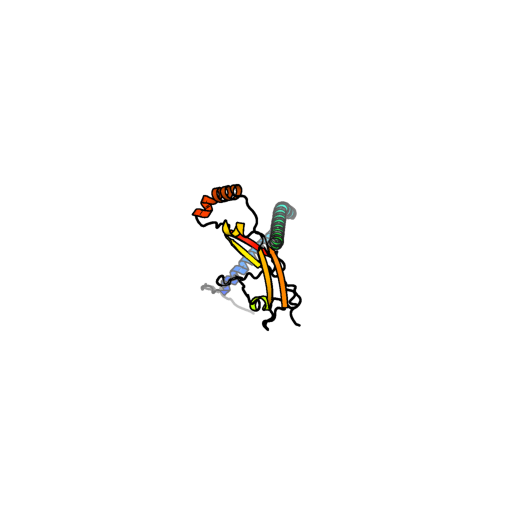175 12.143 -2.582 1.00 93.00 180 ALA A O 1
ATOM 1340 N N . LEU A 1 181 ? -21.408 12.916 -1.437 1.00 93.06 181 LEU A N 1
ATOM 1341 C CA . LEU A 1 181 ? -20.649 13.328 -2.623 1.00 93.06 181 LEU A CA 1
ATOM 1342 C C . LEU A 1 181 ? -20.184 12.126 -3.458 1.00 93.06 181 LEU A C 1
ATOM 1344 O O . LEU A 1 181 ? -20.047 12.235 -4.675 1.00 93.06 181 LEU A O 1
ATOM 1348 N N . ALA A 1 182 ? -19.963 10.978 -2.818 1.00 90.94 182 ALA A N 1
ATOM 1349 C CA . ALA A 1 182 ? -19.528 9.746 -3.457 1.00 90.94 182 ALA A CA 1
ATOM 1350 C C . ALA A 1 182 ? -20.683 8.814 -3.882 1.00 90.94 182 ALA A C 1
ATOM 1352 O O . ALA A 1 182 ? -20.403 7.734 -4.393 1.00 90.94 182 ALA A O 1
ATOM 1353 N N . ILE A 1 183 ? -21.964 9.204 -3.765 1.00 92.88 183 ILE A N 1
ATOM 1354 C CA . ILE A 1 183 ? -23.117 8.338 -4.110 1.00 92.88 183 ILE A CA 1
ATOM 1355 C C . ILE A 1 183 ? -22.983 7.747 -5.519 1.00 92.88 183 ILE A C 1
ATOM 1357 O O . ILE A 1 183 ? -23.145 6.542 -5.715 1.00 92.88 183 ILE A O 1
ATOM 1361 N N . VAL A 1 184 ? -22.667 8.584 -6.509 1.00 94.38 184 VAL A N 1
ATOM 1362 C CA . VAL A 1 184 ? -22.551 8.153 -7.910 1.00 94.38 184 VAL A CA 1
ATOM 1363 C C . VAL A 1 184 ? -21.399 7.150 -8.106 1.00 94.38 184 VAL A C 1
ATOM 1365 O O . VAL A 1 184 ? -21.660 6.049 -8.594 1.00 94.38 184 VAL A O 1
ATOM 1368 N N . PRO A 1 185 ? -20.138 7.441 -7.720 1.00 89.94 185 PRO A N 1
ATOM 1369 C CA . PRO A 1 185 ? -19.044 6.480 -7.886 1.00 89.94 185 PRO A CA 1
ATOM 1370 C C . PRO A 1 185 ? -19.167 5.225 -7.002 1.00 89.94 185 PRO A C 1
ATOM 1372 O O . PRO A 1 185 ? -18.664 4.173 -7.389 1.00 89.94 185 PRO A O 1
ATOM 1375 N N . LEU A 1 186 ? -19.844 5.298 -5.852 1.00 88.94 186 LEU A N 1
ATOM 1376 C CA . LEU A 1 186 ? -20.082 4.135 -4.988 1.00 88.94 186 LEU A CA 1
ATOM 1377 C C . LEU A 1 186 ? -21.136 3.191 -5.583 1.00 88.94 186 LEU A C 1
ATOM 1379 O O . LEU A 1 186 ? -20.911 1.987 -5.658 1.00 88.94 186 LEU A O 1
ATOM 1383 N N . THR A 1 187 ? -22.265 3.727 -6.062 1.00 91.50 187 THR A N 1
ATOM 1384 C CA . THR A 1 187 ? -23.344 2.918 -6.672 1.00 91.50 187 THR A CA 1
ATOM 1385 C C . THR A 1 187 ? -22.938 2.298 -8.006 1.00 91.50 187 THR A C 1
ATOM 1387 O O . THR A 1 187 ? -23.375 1.199 -8.336 1.00 91.50 187 THR A O 1
ATOM 1390 N N . THR A 1 188 ? -22.062 2.969 -8.756 1.00 92.25 188 THR A N 1
ATOM 1391 C CA . THR A 1 188 ? -21.479 2.443 -10.001 1.00 92.25 188 THR A CA 1
ATOM 1392 C C . THR A 1 188 ? -20.319 1.469 -9.767 1.00 92.25 188 THR A C 1
ATOM 1394 O O . THR A 1 188 ? -19.801 0.906 -10.729 1.00 92.25 188 THR A O 1
ATOM 1397 N N . GLY A 1 189 ? -19.898 1.253 -8.513 1.00 88.81 189 GLY A N 1
ATOM 1398 C CA . GLY A 1 189 ? -18.793 0.355 -8.161 1.00 88.81 189 GLY A CA 1
ATOM 1399 C C . GLY A 1 189 ? -17.404 0.866 -8.562 1.00 88.81 189 GLY A C 1
ATOM 1400 O O . GLY A 1 189 ? -16.431 0.118 -8.491 1.00 88.81 189 GLY A O 1
ATOM 1401 N N . LEU A 1 190 ? -17.289 2.131 -8.977 1.00 87.44 190 LEU A N 1
ATOM 1402 C CA . LEU A 1 190 ? -16.014 2.763 -9.330 1.00 87.44 190 LEU A CA 1
ATOM 1403 C C . LEU A 1 190 ? -15.151 3.061 -8.098 1.00 87.44 190 LEU A C 1
ATOM 1405 O O . LEU A 1 190 ? -13.933 3.194 -8.209 1.00 87.44 190 LEU A O 1
ATOM 1409 N N . MET A 1 191 ? -15.777 3.186 -6.927 1.00 86.12 191 MET A N 1
ATOM 1410 C CA . MET A 1 191 ? -15.114 3.495 -5.666 1.00 86.12 191 MET A CA 1
ATOM 1411 C C . MET A 1 191 ? -15.614 2.575 -4.549 1.00 86.12 191 MET A C 1
ATOM 1413 O O . MET A 1 191 ? -16.763 2.147 -4.553 1.00 86.12 191 MET A O 1
ATOM 1417 N N . SER A 1 192 ? -14.748 2.295 -3.571 1.00 82.75 192 SER A N 1
ATOM 1418 C CA . SER A 1 192 ? -15.088 1.565 -2.346 1.00 82.75 192 SER A CA 1
ATOM 1419 C C . SER A 1 192 ? -14.612 2.351 -1.130 1.00 82.75 192 SER A C 1
ATOM 1421 O O . SER A 1 192 ? -13.484 2.852 -1.113 1.00 82.75 192 SER A O 1
ATOM 1423 N N . GLU A 1 193 ? -15.442 2.414 -0.090 1.00 84.50 193 GLU A N 1
ATOM 1424 C CA . GLU A 1 193 ? -15.125 3.078 1.180 1.00 84.50 193 GLU A CA 1
ATOM 1425 C C . GLU A 1 193 ? -14.104 2.249 1.975 1.00 84.50 193 GLU A C 1
ATOM 1427 O O . GLU A 1 193 ? -14.428 1.387 2.792 1.00 84.50 193 GLU A O 1
ATOM 1432 N N . SER A 1 194 ? -12.826 2.470 1.678 1.00 83.88 194 SER A N 1
ATOM 1433 C CA . SER A 1 194 ? -11.713 1.758 2.298 1.00 83.88 194 SER A CA 1
ATOM 1434 C C . SER A 1 194 ? -10.586 2.715 2.659 1.00 83.88 194 SER A C 1
ATOM 1436 O O . SER A 1 194 ? -10.357 3.736 2.008 1.00 83.88 194 SER A O 1
ATOM 1438 N N . GLN A 1 195 ? -9.870 2.376 3.723 1.00 83.38 195 GLN A N 1
ATOM 1439 C CA . GLN A 1 195 ? -8.736 3.125 4.225 1.00 83.38 195 GLN A CA 1
ATOM 1440 C C . GLN A 1 195 ? -7.492 2.238 4.251 1.00 83.38 195 GLN A C 1
ATOM 1442 O O . GLN A 1 195 ? -7.537 1.089 4.682 1.00 83.38 195 GLN A O 1
ATOM 1447 N N . SER A 1 196 ? -6.357 2.798 3.829 1.00 83.19 196 SER A N 1
ATOM 1448 C CA . SER A 1 196 ? -5.053 2.139 3.921 1.00 83.19 196 SER A CA 1
ATOM 1449 C C . SER A 1 196 ? -4.272 2.636 5.135 1.00 83.19 196 SER A C 1
ATOM 1451 O O . SER A 1 196 ? -3.929 3.816 5.234 1.00 83.19 196 SER A O 1
ATOM 1453 N N . ALA A 1 197 ? -3.976 1.725 6.055 1.00 81.38 197 ALA A N 1
ATOM 1454 C CA . ALA A 1 197 ? -3.102 1.922 7.195 1.00 81.38 197 ALA A CA 1
ATOM 1455 C C . ALA A 1 197 ? -1.674 1.508 6.820 1.00 81.38 197 ALA A C 1
ATOM 1457 O O . ALA A 1 197 ? -1.333 0.326 6.832 1.00 81.38 197 ALA A O 1
ATOM 1458 N N . THR A 1 198 ? -0.835 2.479 6.444 1.00 82.12 198 THR A N 1
ATOM 1459 C CA . THR A 1 198 ? 0.569 2.220 6.082 1.00 82.12 198 THR A CA 1
ATOM 1460 C C . THR A 1 198 ? 1.475 2.305 7.303 1.00 82.12 198 THR A C 1
ATOM 1462 O O . THR A 1 198 ? 1.526 3.330 7.984 1.00 82.12 198 THR A O 1
ATOM 1465 N N . ILE A 1 199 ? 2.247 1.249 7.525 1.00 77.56 199 ILE A N 1
ATOM 1466 C CA . ILE A 1 199 ? 3.232 1.117 8.590 1.00 77.56 199 ILE A CA 1
ATOM 1467 C C . ILE A 1 199 ? 4.606 1.149 7.941 1.00 77.56 199 ILE A C 1
ATOM 1469 O O . ILE A 1 199 ? 4.899 0.399 7.004 1.00 77.56 199 ILE A O 1
ATOM 1473 N N . ARG A 1 200 ? 5.446 2.052 8.434 1.00 72.38 200 ARG A N 1
ATOM 1474 C CA . ARG A 1 200 ? 6.829 2.192 7.990 1.00 72.38 200 ARG A CA 1
ATOM 1475 C C . ARG A 1 200 ? 7.752 1.550 9.016 1.00 72.38 200 ARG A C 1
ATOM 1477 O O . ARG A 1 200 ? 7.427 1.515 10.199 1.00 72.38 200 ARG A O 1
ATOM 1484 N N . ASP A 1 201 ? 8.891 1.078 8.524 1.00 64.81 201 ASP A N 1
ATOM 1485 C CA . ASP A 1 201 ? 10.010 0.604 9.340 1.00 64.81 201 ASP A CA 1
ATOM 1486 C C . ASP A 1 201 ? 9.693 -0.704 10.078 1.00 64.81 201 ASP A C 1
ATOM 1488 O O . ASP A 1 201 ? 9.929 -0.851 11.277 1.00 64.8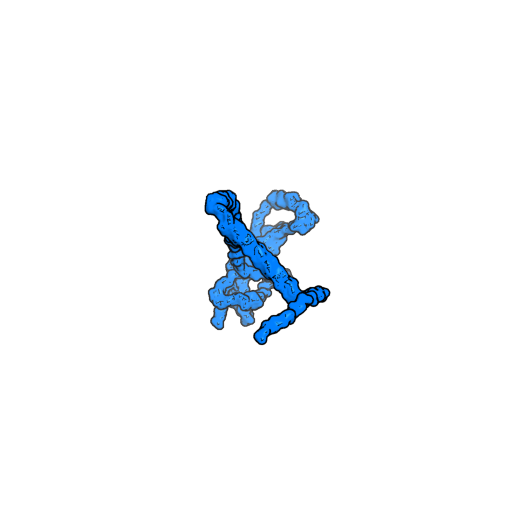1 201 ASP A O 1
ATOM 1492 N N . VAL A 1 202 ? 9.156 -1.675 9.327 1.00 63.28 202 VAL A N 1
ATOM 1493 C CA . VAL A 1 202 ? 9.224 -3.077 9.749 1.00 63.28 202 VAL A CA 1
ATOM 1494 C C . VAL A 1 202 ? 10.708 -3.450 9.783 1.00 63.28 202 VAL A C 1
ATOM 1496 O O . VAL A 1 202 ? 11.398 -3.182 8.797 1.00 63.28 202 VAL A O 1
ATOM 1499 N N . PRO A 1 203 ? 11.225 -4.010 10.890 1.00 57.22 203 PRO A N 1
ATOM 1500 C CA . PRO A 1 203 ? 12.646 -4.247 11.047 1.00 57.22 203 PRO A CA 1
ATOM 1501 C C . PRO A 1 203 ? 13.112 -5.219 9.971 1.00 57.22 203 PRO A C 1
ATOM 1503 O O . PRO A 1 203 ? 12.683 -6.368 9.907 1.00 57.22 203 PRO A O 1
ATOM 1506 N N . SER A 1 204 ? 13.978 -4.713 9.107 1.00 57.06 204 SER A N 1
ATOM 1507 C CA . SER A 1 204 ? 14.603 -5.436 8.007 1.00 57.06 204 SER A CA 1
ATOM 1508 C C . SER A 1 204 ? 16.122 -5.334 8.083 1.00 57.06 204 SER A C 1
ATOM 1510 O O . SER A 1 204 ? 16.787 -5.479 7.059 1.00 57.06 204 SER A O 1
ATOM 1512 N N . ASP A 1 205 ? 16.673 -5.150 9.292 1.00 50.03 205 ASP A N 1
ATOM 1513 C CA . ASP A 1 205 ? 18.102 -5.318 9.605 1.00 50.03 205 ASP A CA 1
ATOM 1514 C C . ASP A 1 205 ? 18.504 -6.800 9.495 1.00 50.03 205 ASP A C 1
ATOM 1516 O O . ASP A 1 205 ? 19.009 -7.436 10.414 1.00 50.03 205 ASP A O 1
ATOM 1520 N N . VAL A 1 206 ? 18.248 -7.382 8.330 1.00 52.44 206 VAL A N 1
ATOM 1521 C CA . VAL A 1 206 ? 18.820 -8.634 7.876 1.00 52.44 206 VAL A CA 1
ATOM 1522 C C . VAL A 1 206 ? 19.909 -8.220 6.900 1.00 52.44 206 VAL A C 1
ATOM 1524 O O . VAL A 1 206 ? 19.678 -8.049 5.703 1.00 52.44 206 VAL A O 1
ATOM 1527 N N . ARG A 1 207 ? 21.112 -7.990 7.431 1.00 45.66 207 ARG A N 1
ATOM 1528 C CA . ARG A 1 207 ? 22.319 -7.930 6.605 1.00 45.66 207 ARG A CA 1
ATOM 1529 C C . ARG A 1 207 ? 22.430 -9.290 5.916 1.00 45.66 207 ARG A C 1
ATOM 1531 O O . ARG A 1 207 ? 22.477 -10.309 6.602 1.00 45.66 207 ARG A O 1
ATOM 1538 N N . ALA A 1 208 ? 22.397 -9.304 4.583 1.00 39.34 208 ALA A N 1
ATOM 1539 C CA . ALA A 1 208 ? 22.610 -10.530 3.821 1.00 39.34 208 ALA A CA 1
ATOM 1540 C C . ALA A 1 208 ? 23.921 -11.181 4.305 1.00 39.34 208 ALA A C 1
ATOM 1542 O O . ALA A 1 208 ? 24.911 -10.452 4.457 1.00 39.34 208 ALA A O 1
ATOM 1543 N N . PRO A 1 209 ? 23.933 -12.491 4.619 1.00 36.66 209 PRO A N 1
ATOM 1544 C CA . PRO A 1 209 ? 25.186 -13.175 4.905 1.00 36.66 209 PRO A CA 1
ATOM 1545 C C . PRO A 1 209 ? 26.120 -13.043 3.687 1.00 36.66 209 PRO A C 1
ATOM 1547 O O . PRO A 1 209 ? 25.611 -12.939 2.565 1.00 36.66 209 PRO A O 1
ATOM 1550 N N . PRO A 1 210 ? 27.447 -12.968 3.908 1.00 39.16 210 PRO A N 1
ATOM 1551 C CA . PRO A 1 210 ? 28.423 -12.915 2.822 1.00 39.16 210 PRO A CA 1
ATOM 1552 C C . PRO A 1 210 ? 28.321 -14.131 1.896 1.00 39.16 210 PRO A C 1
ATOM 1554 O O . PRO A 1 210 ? 27.970 -15.228 2.394 1.00 39.16 210 PRO A O 1
#

Sequence (210 aa):
MCLTSFDTISYRWGPPGPHVRFSGLLAYLCSRALSAFLGLLLLPTASLVGALRRAAPALARGALAFAALSAASLLLGFFLVRRCSVEGPISVRRPLYFDYTKQQPSVAVSLAGAAASIPAGHSVKVSAALLLPDSDHNYRIGVFQIKAEAIAATGVPIATATRPYMLRYKSDAVRLAQSALAIVPLTTGLMSESQSATIRDVPSDVRAPP

pLDDT: mean 74.33, std 16.59, range [31.36, 95.19]

Foldseek 3Di:
DDDDDDDDDDDDDDDDDPVVVVVVVVVVVVVVVVVVVVVLVPQDPVVNVVVCVVCVVVVVVVVVVVVVVVVVVVVVVVVCCVVVVCPDDPDDDDDFDWDPVDPDTDGDDDCVVVVVPPPAPDDDWDKDKDKDAPDPVLQVVAKDKDKAFDADPVRHTPDIDIDIDGDDDDDPVRVVVVCVVCVVCVVVVVDGRMDIDMDTCRDPPPRDDD

Radius of gyration: 40.97 Å; chains: 1; bounding box: 74×59×120 Å

InterPro domains:
  IPR009617 Seipin [PF06775] (71-199)
  IPR009617 Seipin [PTHR21212] (43-199)